Protein AF-A0A932ZE77-F1 (afdb_monomer)

Foldseek 3Di:
DPPQQADPVQLVCCVQQQKGKRPDFDDLVLLVQVQVLLVVCVVVPDDQLLQKQLLDCLGSNVVSHVNVSVVSVVLDPSVLSNQCSNANFWKKFQMKGKDFWLVVVVVQLVCQQLQAQKVPQFKWKWKAFSVRSITMIGRSCFRAVPDDDDPDPDDDPDDDDDDPDDDDDDDDDDDDDDDDDDDDDDDPPPPPPDDNDGDDRGDTGMIMMTMMHGLLIERDLDCPRSSNVVCCVPPVSHRSSQTAMDRSGDDHDNPYDNPRNNDDPDPPVNPDPVVVPPDD

Radius of gyration: 22.92 Å; Cα contacts (8 Å, |Δi|>4): 437; chains: 1; bounding box: 63×68×59 Å

Sequence (280 aa):
MSATTISTVDIAAYRLHGWTTLARPLPSSLLQPIAQAAETLAARRPQQALLSGAHNPFGRAGALFDPWKFLDVCESTVLLDAVEALLGPDLVLWDSEVYLDAAAWDAARRHEGRYWPAEPLAGLTADVALASGECVLADVNGSGSHHKDAVRPERSPHSSLDFAALRSRRTDTESRPVPSPVEGGERVGRIFEIASSQPPVAPPGAHYVIRYMPATSHYNRDPRHAANRLAMEKRPLVNYQNRPLWLVRGVDRADNDFATGFALATPAWAADPTLQKMEV

pLDDT: mean 78.44, std 25.43, range [24.84, 98.75]

Secondary structure (DSSP, 8-state):
----SS-HHHHHHHHHHSEEE-SSPPPHHHHHHHHHHHHHHHTT---GGGGBTTT-TTSGGGGTS-HHHHHHHHT-HHHHHHHHHHH-S-EEEEEEEEESSHHHHHHHGGGGGGG--EES---EEEEEETTT--EEEEETT-TT-SS-----PPPPS-------------------PPPPP----SSSTT------PPPPPPPSS-EEEEEEEETTSEE---TTSHHHHHHHHH-TT--STT---EEEES--SS----STTSSPPPPTTTS-TTGGG---

Solvent-accessible surface area (backbone atoms only — not comparable to full-atom values): 16598 Å² total; per-residue (Å²): 133,83,77,68,62,49,52,74,66,37,54,50,38,23,76,72,27,29,31,32,59,50,92,61,51,54,60,62,85,63,36,47,68,53,36,55,51,47,58,65,42,54,80,69,63,69,62,65,57,50,30,40,32,30,44,32,70,77,37,72,10,28,79,78,45,69,10,65,56,44,34,54,54,71,65,26,63,66,53,44,46,35,48,29,76,74,58,39,68,23,31,25,43,54,48,27,32,51,31,75,37,25,69,62,43,61,64,46,59,81,53,49,42,64,52,50,42,37,50,63,80,67,30,33,34,41,40,28,35,44,89,72,23,45,34,38,42,29,38,34,73,39,37,46,51,88,70,81,72,77,84,74,79,81,78,75,95,79,80,95,75,89,81,92,78,81,91,77,88,80,87,82,90,84,86,81,86,83,82,80,85,81,89,80,76,100,76,78,86,85,69,88,82,77,71,57,46,71,74,80,80,63,68,86,45,36,32,43,36,37,34,37,32,28,20,71,32,22,64,54,51,50,70,83,37,70,17,44,44,49,30,47,75,76,38,68,77,47,62,71,63,54,42,48,38,40,80,75,35,76,58,82,68,37,83,60,68,62,65,51,39,73,62,78,79,75,55,79,85,76,55,65,82,73,73,79,74,82,81,131

Structure (mmCIF, N/CA/C/O backbone):
data_AF-A0A932ZE77-F1
#
_entry.id   AF-A0A932ZE77-F1
#
loop_
_atom_site.group_PDB
_atom_site.id
_atom_site.type_symbol
_atom_site.label_atom_id
_atom_site.label_alt_id
_atom_site.label_comp_id
_atom_site.label_asym_id
_atom_site.label_entity_id
_atom_site.label_seq_id
_atom_site.pdbx_PDB_ins_code
_atom_site.Cartn_x
_atom_site.Cartn_y
_atom_site.Cartn_z
_atom_site.occupancy
_atom_site.B_iso_or_equiv
_atom_site.auth_seq_id
_atom_site.auth_comp_id
_atom_site.auth_asym_id
_atom_site.auth_atom_id
_atom_site.pdbx_PDB_model_num
ATOM 1 N N . MET A 1 1 ? -9.252 -12.960 21.684 1.00 35.19 1 MET A N 1
ATOM 2 C CA . MET A 1 1 ? -9.957 -11.665 21.595 1.00 35.19 1 MET A CA 1
ATOM 3 C C . MET A 1 1 ? -8.939 -10.659 21.085 1.00 35.19 1 MET A C 1
ATOM 5 O O . MET A 1 1 ? -8.082 -10.267 21.864 1.00 35.19 1 MET A O 1
ATOM 9 N N . SER A 1 2 ? -8.933 -10.363 19.779 1.00 40.25 2 SER A N 1
ATOM 10 C CA . SER A 1 2 ? -8.035 -9.337 19.230 1.00 40.25 2 SER A CA 1
ATOM 11 C C . SER A 1 2 ? -8.509 -7.993 19.765 1.00 40.25 2 SER A C 1
ATOM 13 O O . SER A 1 2 ? -9.665 -7.628 19.560 1.00 40.25 2 SER A O 1
ATOM 15 N N . ALA A 1 3 ? -7.666 -7.308 20.532 1.00 47.91 3 ALA A N 1
ATOM 16 C CA . ALA A 1 3 ? -7.939 -5.935 20.918 1.00 47.91 3 ALA A CA 1
ATOM 17 C C . ALA A 1 3 ? -7.831 -5.099 19.642 1.00 47.91 3 ALA A C 1
ATOM 19 O O . ALA A 1 3 ? -6.738 -4.959 19.103 1.00 47.91 3 ALA A O 1
ATOM 20 N N . THR A 1 4 ? -8.963 -4.624 19.125 1.00 54.22 4 THR A N 1
ATOM 21 C CA . THR A 1 4 ? -9.011 -3.817 17.905 1.00 54.22 4 THR A CA 1
ATOM 22 C C . THR A 1 4 ? -8.038 -2.645 18.036 1.00 54.22 4 THR A C 1
ATOM 24 O O . THR A 1 4 ? -8.171 -1.823 18.942 1.00 54.22 4 THR A O 1
ATOM 27 N N . THR A 1 5 ? -7.038 -2.591 17.153 1.00 72.12 5 THR A N 1
ATOM 28 C CA . THR A 1 5 ? -5.975 -1.571 17.175 1.00 72.12 5 THR A CA 1
ATOM 29 C C . THR A 1 5 ? -6.513 -0.154 16.951 1.00 72.12 5 THR A C 1
ATOM 31 O O . THR A 1 5 ? -5.913 0.819 17.406 1.00 72.12 5 THR A O 1
ATOM 34 N N . ILE A 1 6 ? -7.660 -0.036 16.280 1.00 86.06 6 ILE A N 1
ATOM 35 C CA . ILE A 1 6 ? -8.332 1.226 15.976 1.00 86.06 6 ILE A CA 1
ATOM 36 C C . ILE A 1 6 ? -9.525 1.463 16.913 1.00 86.06 6 ILE A C 1
ATOM 38 O O . ILE A 1 6 ? -10.287 0.540 17.214 1.00 86.06 6 ILE A O 1
ATOM 42 N N . SER A 1 7 ? -9.692 2.697 17.397 1.00 87.12 7 SER A N 1
ATOM 43 C CA . SER A 1 7 ? -10.787 3.028 18.314 1.00 87.12 7 SER A CA 1
ATOM 44 C C . SER A 1 7 ? -12.111 3.256 17.572 1.00 87.12 7 SER A C 1
ATOM 46 O O . SER A 1 7 ? -12.147 3.548 16.377 1.00 87.12 7 SER A O 1
ATOM 48 N N . THR A 1 8 ? -13.235 3.183 18.288 1.00 88.19 8 THR A N 1
ATOM 49 C CA . THR A 1 8 ? -14.550 3.540 17.724 1.00 88.19 8 THR A CA 1
ATOM 50 C C . THR A 1 8 ? -14.623 5.004 17.285 1.00 88.19 8 THR A C 1
ATOM 52 O O . THR A 1 8 ? -15.345 5.316 16.339 1.00 88.19 8 THR A O 1
ATOM 55 N N . VAL A 1 9 ? -13.860 5.887 17.939 1.00 87.75 9 VAL A N 1
ATOM 56 C CA . VAL A 1 9 ? -13.728 7.302 17.568 1.00 87.75 9 VAL A CA 1
ATOM 57 C C . VAL A 1 9 ? -13.027 7.437 16.219 1.00 87.75 9 VAL A C 1
ATOM 59 O O . VAL A 1 9 ? -13.525 8.153 15.356 1.00 87.75 9 VAL A O 1
ATOM 62 N N . ASP A 1 10 ? -11.942 6.695 16.001 1.00 89.88 10 ASP A N 1
ATOM 63 C CA . ASP A 1 10 ? -11.187 6.717 14.743 1.00 89.88 10 ASP A CA 1
ATOM 64 C C . ASP A 1 10 ? -12.023 6.162 13.578 1.00 89.88 10 ASP A C 1
ATOM 66 O O . ASP A 1 10 ? -12.053 6.733 12.490 1.00 89.88 10 ASP A O 1
ATOM 70 N N . ILE A 1 11 ? -12.784 5.085 13.813 1.00 91.62 11 ILE A N 1
ATOM 71 C CA . ILE A 1 11 ? -13.719 4.539 12.814 1.00 91.62 11 ILE A CA 1
ATOM 72 C C . ILE A 1 11 ? -14.796 5.574 12.460 1.00 91.62 11 ILE A C 1
ATOM 74 O O . ILE A 1 11 ? -15.139 5.745 11.288 1.00 91.62 11 ILE A O 1
ATOM 78 N N . ALA A 1 12 ? -15.351 6.264 13.461 1.00 90.00 12 ALA A N 1
ATOM 79 C CA . ALA A 1 12 ? -16.341 7.309 13.231 1.00 90.00 12 ALA A CA 1
ATOM 80 C C . ALA A 1 12 ? -15.742 8.493 12.456 1.00 90.00 12 ALA A C 1
ATOM 82 O O . ALA A 1 12 ? -16.374 8.966 11.514 1.00 90.00 12 ALA A O 1
ATOM 83 N N . ALA A 1 13 ? -14.523 8.923 12.797 1.00 89.31 13 ALA A N 1
ATOM 84 C CA . ALA A 1 13 ? -13.800 9.974 12.085 1.00 89.31 13 ALA A CA 1
ATOM 85 C C . ALA A 1 13 ? -13.548 9.590 10.621 1.00 89.31 13 ALA A C 1
ATOM 87 O O . ALA A 1 13 ? -13.862 10.375 9.726 1.00 89.31 13 ALA A O 1
ATOM 88 N N . TYR A 1 14 ? -13.101 8.355 10.367 1.00 91.69 14 TYR A N 1
ATOM 89 C CA . TYR A 1 14 ? -12.906 7.841 9.014 1.00 91.69 14 TYR A CA 1
ATOM 90 C C . TYR A 1 14 ? -14.198 7.870 8.199 1.00 91.69 14 TYR A C 1
ATOM 92 O O . TYR A 1 14 ? -14.218 8.415 7.102 1.00 91.69 14 TYR A O 1
ATOM 100 N N . ARG A 1 15 ? -15.307 7.362 8.750 1.00 89.94 15 ARG A N 1
ATOM 101 C CA . ARG A 1 15 ? -16.616 7.378 8.067 1.00 89.94 15 ARG A CA 1
ATOM 102 C C . ARG A 1 15 ? -17.145 8.788 7.808 1.00 89.94 15 ARG A C 1
ATOM 104 O O . ARG A 1 15 ? -17.943 8.983 6.899 1.00 89.94 15 ARG A O 1
ATOM 111 N N . LEU A 1 16 ? -16.750 9.750 8.636 1.00 87.88 16 LEU A N 1
ATOM 112 C CA . LEU A 1 16 ? -17.224 11.125 8.556 1.00 87.88 16 LEU A CA 1
ATOM 113 C C . LEU A 1 16 ? -16.412 11.972 7.576 1.00 87.88 16 LEU A C 1
ATOM 115 O O . LEU A 1 16 ? -16.973 12.768 6.825 1.00 87.88 16 LEU A O 1
ATOM 119 N N . HIS A 1 17 ? -15.091 11.824 7.613 1.00 87.25 17 HIS A N 1
ATOM 120 C CA . HIS A 1 17 ? -14.151 12.686 6.903 1.00 87.25 17 HIS A CA 1
ATOM 121 C C . HIS A 1 17 ? -13.477 11.995 5.716 1.00 87.25 17 HIS A C 1
ATOM 123 O O . HIS A 1 17 ? -12.846 12.667 4.903 1.00 87.25 17 HIS A O 1
ATOM 129 N N . GLY A 1 18 ? -13.592 10.672 5.603 1.00 90.75 18 GLY A N 1
ATOM 130 C CA . GLY A 1 18 ? -12.819 9.855 4.669 1.00 90.75 18 GLY A CA 1
ATOM 131 C C . GLY A 1 18 ? -11.372 9.635 5.118 1.00 90.75 18 GLY A C 1
ATOM 132 O O . GLY A 1 18 ? -10.549 9.227 4.308 1.00 90.75 18 GLY A O 1
ATOM 13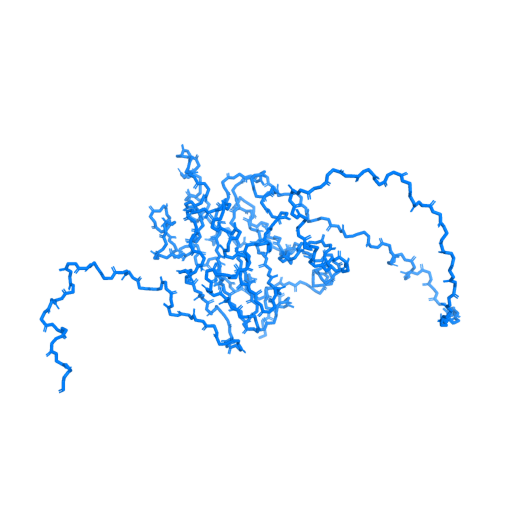3 N N . TRP A 1 19 ? -11.021 9.946 6.371 1.00 93.31 19 TRP A N 1
ATOM 134 C CA . TRP A 1 19 ? -9.695 9.675 6.931 1.00 93.31 19 TRP A CA 1
ATOM 135 C C . TRP A 1 19 ? -9.696 9.645 8.463 1.00 93.31 19 TRP A C 1
ATOM 137 O O . TRP A 1 19 ? -10.575 10.214 9.110 1.00 93.31 19 TRP A O 1
ATOM 147 N N . THR A 1 20 ? -8.685 8.999 9.041 1.00 94.50 20 THR A N 1
ATOM 148 C CA . THR A 1 20 ? -8.383 9.024 10.477 1.00 94.50 20 THR A CA 1
ATOM 149 C C . THR A 1 20 ? -6.891 8.810 10.722 1.00 94.50 20 THR A C 1
ATOM 151 O O . THR A 1 20 ? -6.200 8.217 9.896 1.00 94.50 20 THR A O 1
ATOM 154 N N . TH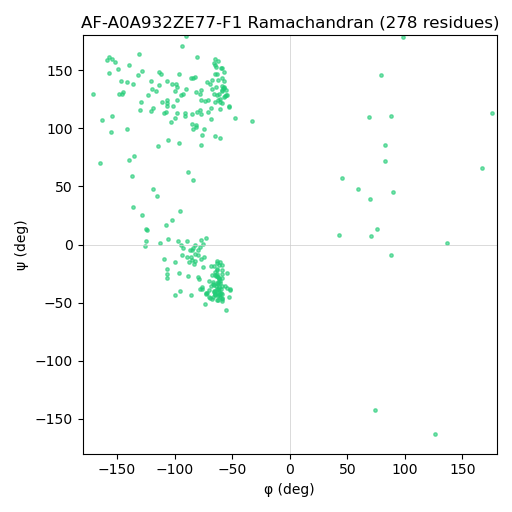R A 1 21 ? -6.390 9.249 11.872 1.00 93.75 21 THR A N 1
ATOM 155 C CA . THR A 1 21 ? -5.038 8.919 12.346 1.00 93.75 21 THR A CA 1
ATOM 156 C C . THR A 1 21 ? -5.135 7.784 13.356 1.00 93.75 21 THR A C 1
ATOM 158 O O . THR A 1 21 ? -6.032 7.790 14.197 1.00 93.75 21 THR A O 1
ATOM 161 N N . LEU A 1 22 ? -4.234 6.803 13.294 1.00 92.25 22 LEU A N 1
ATOM 162 C CA . LEU A 1 22 ? -4.168 5.768 14.322 1.00 92.25 22 LEU A CA 1
ATOM 163 C C . LEU A 1 22 ? -3.739 6.383 15.654 1.00 92.25 22 LEU A C 1
ATOM 165 O O . LEU A 1 22 ? -2.713 7.056 15.735 1.00 92.25 22 LEU A O 1
ATOM 169 N N . ALA A 1 23 ? -4.494 6.098 16.717 1.00 89.25 23 ALA A N 1
ATOM 170 C CA . ALA A 1 23 ? -4.214 6.622 18.055 1.00 89.25 23 ALA A CA 1
ATOM 171 C C . ALA A 1 23 ? -2.827 6.225 18.591 1.00 89.25 23 ALA A C 1
ATOM 173 O O . ALA A 1 23 ? -2.265 6.908 19.447 1.00 89.25 23 ALA A O 1
ATOM 174 N N . ARG A 1 24 ? -2.278 5.104 18.111 1.00 89.62 24 ARG A N 1
ATOM 175 C CA . ARG A 1 24 ? -0.939 4.631 18.458 1.00 89.62 24 ARG A CA 1
ATOM 176 C C . ARG A 1 24 ? -0.074 4.543 17.201 1.00 89.62 24 ARG A C 1
ATOM 178 O O . ARG A 1 24 ? -0.532 3.959 16.219 1.00 89.62 24 ARG A O 1
ATOM 185 N N . PRO A 1 25 ? 1.173 5.046 17.245 1.00 93.06 25 PRO A N 1
ATOM 186 C CA . PRO A 1 25 ? 2.105 4.873 16.144 1.00 93.06 25 PRO A CA 1
ATOM 187 C C . PRO A 1 25 ? 2.460 3.394 15.960 1.00 93.06 25 PRO A C 1
ATOM 189 O O . PRO A 1 25 ? 2.409 2.593 16.905 1.00 93.06 25 PRO A O 1
ATOM 192 N N . LEU A 1 26 ? 2.850 3.042 14.738 1.00 95.19 26 LEU A N 1
ATOM 193 C CA . LEU A 1 26 ? 3.398 1.727 14.431 1.00 95.19 26 LEU A CA 1
ATOM 194 C C . LEU A 1 26 ? 4.720 1.504 15.195 1.00 95.19 26 LEU A C 1
ATOM 196 O O . LEU A 1 26 ? 5.473 2.457 15.413 1.00 95.19 26 LEU A O 1
ATOM 200 N N . PRO A 1 27 ? 5.029 0.262 15.619 1.00 95.19 27 PRO A N 1
ATOM 201 C CA . PRO A 1 27 ? 6.229 -0.016 16.404 1.00 95.19 27 PRO A CA 1
ATOM 202 C C . PRO A 1 27 ? 7.515 0.392 15.676 1.00 95.19 27 PRO A C 1
ATOM 204 O O . PRO A 1 27 ? 7.731 0.016 14.525 1.00 95.19 27 PRO A O 1
ATOM 207 N N . SER A 1 28 ? 8.421 1.083 16.367 1.00 95.38 28 SER A N 1
ATOM 208 C CA . SER A 1 28 ? 9.706 1.493 15.784 1.00 95.38 28 SER A CA 1
ATOM 209 C C . SER A 1 28 ? 10.555 0.306 15.327 1.00 95.38 28 SER A C 1
ATOM 211 O O . SER A 1 28 ? 11.226 0.404 14.309 1.00 95.38 28 SER A O 1
ATOM 213 N N . SER A 1 29 ? 10.481 -0.838 16.014 1.00 95.69 29 SER A N 1
ATOM 214 C CA . SER A 1 29 ? 11.173 -2.070 15.612 1.00 95.69 29 SER A CA 1
ATOM 215 C C . SER A 1 29 ? 10.734 -2.594 14.242 1.00 95.69 29 SER A C 1
ATOM 217 O O . SER A 1 29 ? 11.535 -3.207 13.543 1.00 95.69 29 SER A O 1
ATOM 219 N N . LEU A 1 30 ? 9.480 -2.343 13.857 1.00 96.12 30 LEU A N 1
ATOM 220 C CA . LEU A 1 30 ? 8.934 -2.702 12.551 1.00 96.12 30 LEU A CA 1
ATOM 221 C C . LEU A 1 30 ? 9.403 -1.722 11.464 1.00 96.12 30 LEU A C 1
ATOM 223 O O . LEU A 1 30 ? 9.702 -2.134 10.349 1.00 96.12 30 LEU A O 1
ATOM 227 N N . LEU A 1 31 ? 9.491 -0.430 11.793 1.00 98.00 31 LEU A N 1
ATOM 228 C CA . LEU A 1 31 ? 9.799 0.628 10.826 1.00 98.00 31 LEU A CA 1
ATOM 229 C C . LEU A 1 31 ? 11.294 0.898 10.646 1.00 98.00 31 LEU A C 1
ATOM 231 O O . LEU A 1 31 ? 11.707 1.344 9.579 1.00 98.00 31 LEU A O 1
ATOM 235 N N . GLN A 1 32 ? 12.118 0.624 11.659 1.00 97.62 32 GLN A N 1
ATOM 236 C CA . GLN A 1 32 ? 13.543 0.950 11.651 1.00 97.62 32 GLN A CA 1
ATOM 237 C C . GLN A 1 32 ? 14.283 0.414 10.410 1.00 97.62 32 GLN A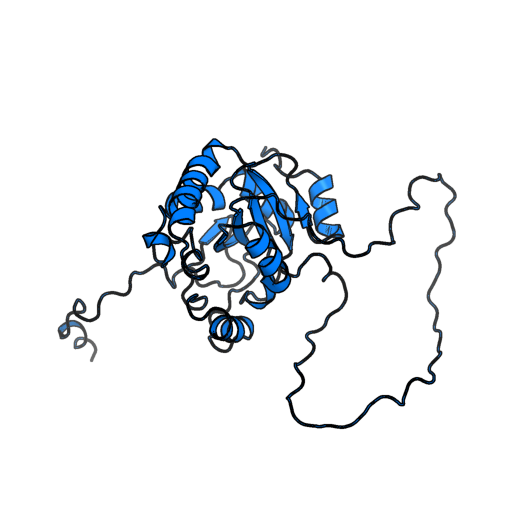 C 1
ATOM 239 O O . GLN A 1 32 ? 15.034 1.193 9.817 1.00 97.62 32 GLN A O 1
ATOM 244 N N . PRO A 1 33 ? 14.083 -0.844 9.957 1.00 97.38 33 PRO A N 1
ATOM 245 C CA . PRO A 1 33 ? 14.785 -1.346 8.775 1.00 97.38 33 PRO A CA 1
ATOM 246 C C . PRO A 1 33 ? 14.476 -0.535 7.509 1.00 97.38 33 PRO A C 1
ATOM 248 O O . PRO A 1 33 ? 15.380 -0.198 6.745 1.00 97.38 33 PRO A O 1
ATOM 251 N N . ILE A 1 34 ? 13.205 -0.180 7.301 1.00 97.94 34 ILE A N 1
ATOM 252 C CA . ILE A 1 34 ? 12.780 0.559 6.107 1.00 97.94 34 ILE A CA 1
ATOM 253 C C . ILE A 1 34 ? 13.092 2.057 6.204 1.00 97.94 34 ILE A C 1
ATOM 255 O O . ILE A 1 34 ? 13.398 2.680 5.188 1.00 97.94 34 ILE A O 1
ATOM 259 N N . ALA A 1 35 ? 13.105 2.623 7.415 1.00 97.50 35 ALA A N 1
ATOM 260 C CA . ALA A 1 35 ? 13.541 3.994 7.671 1.00 97.50 35 ALA A CA 1
ATOM 261 C C . ALA A 1 35 ? 15.027 4.178 7.318 1.00 97.50 35 ALA A C 1
ATOM 263 O O . ALA A 1 35 ? 15.373 5.073 6.549 1.00 97.50 35 ALA A O 1
ATOM 264 N N . GLN A 1 36 ? 15.894 3.268 7.776 1.00 95.75 36 GLN A N 1
ATOM 265 C CA . GLN A 1 36 ? 17.326 3.285 7.448 1.00 95.75 36 GLN A CA 1
ATOM 266 C C . GLN A 1 36 ? 17.584 3.129 5.941 1.00 95.75 36 GLN A C 1
ATOM 268 O O . GLN A 1 36 ? 18.472 3.778 5.373 1.00 95.75 36 GLN A O 1
ATOM 273 N N . ALA A 1 37 ? 16.796 2.283 5.272 1.00 94.94 37 ALA A N 1
ATOM 274 C CA . ALA A 1 37 ? 16.876 2.113 3.826 1.00 94.94 37 ALA A CA 1
ATOM 275 C C . ALA A 1 37 ? 16.471 3.399 3.079 1.00 94.94 37 ALA A C 1
ATOM 277 O O . ALA A 1 37 ? 17.164 3.814 2.146 1.00 94.94 37 ALA A O 1
ATOM 278 N N . ALA A 1 38 ? 15.396 4.064 3.517 1.00 95.94 38 ALA A N 1
ATOM 279 C CA . ALA A 1 38 ? 14.955 5.341 2.960 1.00 95.94 38 ALA A CA 1
ATOM 280 C C . ALA A 1 38 ? 16.005 6.449 3.156 1.00 95.94 38 ALA A C 1
ATOM 282 O O . ALA A 1 38 ? 16.331 7.152 2.200 1.00 95.94 38 ALA A O 1
ATOM 283 N N . GLU A 1 39 ? 16.601 6.560 4.347 1.00 93.69 39 GLU A N 1
ATOM 284 C CA . GLU A 1 39 ? 17.680 7.517 4.639 1.00 93.69 39 GLU A CA 1
ATOM 285 C C . GLU A 1 39 ? 18.899 7.307 3.732 1.00 93.69 39 GLU A C 1
ATOM 287 O O . GLU A 1 39 ? 19.402 8.249 3.114 1.00 93.69 39 GLU A O 1
ATOM 292 N N . THR A 1 40 ? 19.340 6.053 3.586 1.00 91.62 40 THR A N 1
ATOM 293 C CA . THR A 1 40 ? 20.466 5.694 2.709 1.00 91.62 40 THR A CA 1
ATOM 294 C C . THR A 1 40 ? 20.184 6.079 1.256 1.00 91.62 40 THR A C 1
ATOM 296 O O . THR A 1 40 ? 21.073 6.531 0.524 1.00 91.62 40 THR A O 1
ATOM 299 N N . LEU A 1 41 ? 18.937 5.902 0.821 1.00 91.81 41 LEU A N 1
ATOM 300 C CA . LEU A 1 41 ? 18.528 6.157 -0.550 1.00 91.81 41 LEU A CA 1
ATOM 301 C C . LEU A 1 41 ? 18.282 7.648 -0.837 1.00 91.81 41 LEU A C 1
ATOM 303 O O . LEU A 1 41 ? 18.519 8.088 -1.965 1.00 91.81 41 LEU A O 1
ATOM 307 N N . ALA A 1 42 ? 17.894 8.444 0.166 1.00 90.12 42 ALA A N 1
ATOM 308 C CA . ALA A 1 42 ? 17.687 9.890 0.043 1.00 90.12 42 ALA A CA 1
ATOM 309 C C . ALA A 1 42 ? 18.918 10.619 -0.519 1.00 90.12 42 ALA A C 1
ATOM 311 O O . ALA A 1 42 ? 18.787 11.499 -1.374 1.00 90.12 42 ALA A O 1
ATOM 312 N N . ALA A 1 43 ? 20.124 10.185 -0.141 1.00 88.44 43 ALA A N 1
ATOM 313 C CA . ALA A 1 43 ? 21.375 10.733 -0.668 1.00 88.44 43 ALA A CA 1
ATOM 314 C C . ALA A 1 43 ? 21.563 10.498 -2.181 1.00 88.44 43 ALA A C 1
ATOM 316 O O . ALA A 1 43 ? 22.238 11.279 -2.850 1.00 88.44 43 ALA A O 1
ATOM 317 N N . ARG A 1 44 ? 20.957 9.441 -2.737 1.00 88.94 44 ARG A N 1
ATOM 318 C CA . ARG A 1 44 ? 21.085 9.056 -4.154 1.00 88.94 44 ARG A CA 1
ATOM 319 C C . ARG A 1 44 ? 20.043 9.711 -5.060 1.00 88.94 44 ARG A C 1
ATOM 321 O O . ARG A 1 44 ? 20.182 9.621 -6.276 1.00 88.94 44 ARG A O 1
ATOM 328 N N . ARG A 1 45 ? 19.017 10.352 -4.482 1.00 87.19 45 ARG A N 1
ATOM 329 C CA . ARG A 1 45 ? 17.922 11.042 -5.195 1.00 87.19 45 ARG A CA 1
ATOM 330 C C . ARG A 1 45 ? 17.352 10.223 -6.369 1.00 87.19 45 ARG A C 1
ATOM 332 O O . ARG A 1 45 ? 17.385 10.685 -7.513 1.00 87.19 45 ARG A O 1
ATOM 339 N N . PRO A 1 46 ? 16.861 8.996 -6.123 1.00 92.31 46 PRO A N 1
ATOM 340 C CA . PRO A 1 46 ? 16.265 8.188 -7.180 1.00 92.31 46 PRO A CA 1
ATOM 341 C C . PRO A 1 46 ? 15.021 8.870 -7.762 1.00 92.31 46 PRO A C 1
ATOM 343 O O . PRO A 1 46 ? 14.359 9.675 -7.108 1.00 92.31 46 PRO A O 1
ATOM 346 N N . GLN A 1 47 ? 14.661 8.501 -8.990 1.00 92.19 47 GLN A N 1
ATOM 347 C CA . GLN A 1 47 ? 13.375 8.904 -9.555 1.00 92.19 47 GLN A CA 1
ATOM 348 C C . GLN A 1 47 ? 12.232 8.280 -8.745 1.00 92.19 47 GLN A C 1
ATOM 350 O O . GLN A 1 47 ? 12.257 7.078 -8.485 1.00 92.19 47 GLN A O 1
ATOM 355 N N . GLN A 1 48 ? 11.199 9.067 -8.424 1.00 93.75 48 GLN A N 1
ATOM 356 C CA . GLN A 1 48 ? 10.065 8.633 -7.593 1.00 93.75 48 GLN A CA 1
ATOM 357 C C . GLN A 1 48 ? 9.416 7.330 -8.091 1.00 93.75 48 GLN A C 1
ATOM 359 O O . GLN A 1 48 ? 9.097 6.452 -7.302 1.00 93.75 48 GLN A O 1
ATOM 364 N N . ALA A 1 49 ? 9.285 7.148 -9.408 1.00 92.38 49 ALA A N 1
ATOM 365 C CA . ALA A 1 49 ? 8.675 5.944 -9.973 1.00 92.38 49 ALA A CA 1
ATOM 366 C C . ALA A 1 49 ? 9.442 4.639 -9.664 1.00 92.38 49 ALA A C 1
ATOM 368 O O . ALA A 1 49 ? 8.847 3.565 -9.703 1.00 92.38 49 ALA A O 1
ATOM 369 N N . LEU A 1 50 ? 10.741 4.712 -9.343 1.00 93.31 50 LEU A N 1
ATOM 370 C CA . LEU A 1 50 ? 11.535 3.547 -8.935 1.00 93.31 50 LEU A CA 1
ATOM 371 C C . LEU A 1 50 ? 11.261 3.117 -7.488 1.00 93.31 50 LEU A C 1
ATOM 373 O O . LEU A 1 50 ? 11.675 2.032 -7.097 1.00 93.31 50 LEU A O 1
ATOM 377 N N . LEU A 1 51 ? 10.569 3.953 -6.712 1.00 95.56 51 LEU A N 1
ATOM 378 C CA . LEU A 1 51 ? 10.215 3.704 -5.315 1.00 95.56 51 LEU A CA 1
ATOM 379 C C . LEU A 1 51 ? 8.830 3.059 -5.155 1.00 95.56 51 LEU A C 1
ATOM 381 O O . LEU A 1 51 ? 8.423 2.758 -4.035 1.00 95.56 51 LEU A O 1
ATOM 385 N N . SER A 1 52 ? 8.106 2.857 -6.262 1.00 95.19 52 SER A N 1
ATOM 386 C CA . SER A 1 52 ? 6.801 2.191 -6.297 1.00 95.19 52 SER A CA 1
ATOM 387 C C . SER A 1 52 ? 6.947 0.667 -6.354 1.00 95.19 52 SER A C 1
ATOM 389 O O . SER A 1 52 ? 7.810 0.119 -7.043 1.00 95.19 52 SER A O 1
ATOM 391 N N . GLY A 1 53 ? 6.046 -0.030 -5.669 1.00 95.38 53 GLY A N 1
ATOM 392 C CA . GLY A 1 53 ? 6.104 -1.461 -5.411 1.00 95.38 53 GLY A CA 1
ATOM 393 C C . GLY A 1 53 ? 7.210 -1.848 -4.437 1.00 95.38 53 GLY A C 1
ATOM 394 O O . GLY A 1 53 ? 7.869 -2.852 -4.685 1.00 95.38 53 GLY A O 1
ATOM 395 N N . ALA A 1 54 ? 7.456 -1.065 -3.381 1.00 96.56 54 ALA A N 1
ATOM 396 C CA . ALA A 1 54 ? 8.575 -1.307 -2.460 1.00 96.56 54 ALA A CA 1
ATOM 397 C C . ALA A 1 54 ? 8.503 -2.673 -1.755 1.00 96.56 54 ALA A C 1
ATOM 399 O O . ALA A 1 54 ? 9.536 -3.284 -1.515 1.00 96.56 54 ALA A O 1
ATOM 400 N N . HIS A 1 55 ? 7.295 -3.182 -1.496 1.00 95.62 55 HIS A N 1
ATOM 401 C CA . HIS A 1 55 ? 7.065 -4.523 -0.944 1.00 95.62 55 HIS A CA 1
ATOM 402 C C . HIS A 1 55 ? 7.285 -5.667 -1.954 1.00 95.62 55 HIS A C 1
ATOM 404 O O . HIS A 1 55 ? 7.263 -6.832 -1.572 1.00 95.62 55 HIS A O 1
ATOM 410 N N . ASN A 1 56 ? 7.439 -5.369 -3.251 1.00 92.81 56 ASN A N 1
ATOM 411 C CA . ASN A 1 56 ? 7.439 -6.381 -4.303 1.00 92.81 56 ASN A CA 1
ATOM 412 C C . ASN A 1 56 ? 8.872 -6.779 -4.725 1.00 92.81 56 ASN A C 1
ATOM 414 O O . ASN A 1 56 ? 9.547 -5.981 -5.389 1.00 92.81 56 ASN A O 1
ATOM 418 N N . PRO A 1 57 ? 9.313 -8.027 -4.465 1.00 90.50 57 PRO A N 1
ATOM 419 C CA . PRO A 1 57 ? 10.643 -8.500 -4.851 1.00 90.50 57 PRO A CA 1
ATOM 420 C C . PRO A 1 57 ? 10.850 -8.653 -6.359 1.00 90.50 57 PRO A C 1
ATOM 422 O O . PRO A 1 57 ? 11.988 -8.655 -6.820 1.00 90.50 57 PRO A O 1
ATOM 425 N N . PHE A 1 58 ? 9.774 -8.729 -7.141 1.00 86.75 58 PHE A N 1
ATOM 426 C CA . PHE A 1 58 ? 9.830 -8.853 -8.601 1.00 86.75 58 PHE A CA 1
ATOM 427 C C . PHE A 1 58 ? 9.739 -7.491 -9.312 1.00 86.75 58 PHE A C 1
ATOM 429 O O . PHE A 1 58 ? 9.750 -7.410 -10.541 1.00 86.75 58 PHE A O 1
ATOM 436 N N . GLY A 1 59 ? 9.610 -6.405 -8.542 1.00 85.25 59 GLY A N 1
ATOM 437 C CA . GLY A 1 59 ? 9.521 -5.038 -9.039 1.00 85.25 59 GLY A CA 1
ATOM 438 C C . GLY A 1 59 ? 10.874 -4.328 -9.099 1.00 85.25 59 GLY A C 1
ATOM 439 O O . GLY A 1 59 ? 11.875 -4.775 -8.549 1.00 85.25 59 GLY A O 1
ATOM 440 N N . ARG A 1 60 ? 10.896 -3.143 -9.724 1.00 85.50 60 ARG A N 1
ATOM 441 C CA . ARG A 1 60 ? 12.110 -2.307 -9.805 1.00 85.50 60 ARG A CA 1
ATOM 442 C C . ARG A 1 60 ? 12.609 -1.849 -8.432 1.00 85.50 60 ARG A C 1
ATOM 444 O O . ARG A 1 60 ? 13.816 -1.743 -8.239 1.00 85.50 60 ARG A O 1
ATOM 451 N N . ALA A 1 61 ? 11.698 -1.601 -7.491 1.00 88.38 61 ALA A N 1
ATOM 452 C CA . ALA A 1 61 ? 12.042 -1.181 -6.136 1.00 88.38 61 ALA A CA 1
ATOM 453 C C . ALA A 1 61 ? 12.805 -2.267 -5.353 1.00 88.38 61 ALA A C 1
ATOM 455 O O . ALA A 1 61 ? 13.633 -1.926 -4.512 1.00 88.38 61 ALA A O 1
ATOM 456 N N . GLY A 1 62 ? 12.625 -3.552 -5.691 1.00 85.88 62 GLY A N 1
ATOM 457 C CA . GLY A 1 62 ? 13.394 -4.660 -5.111 1.00 85.88 62 GLY A CA 1
ATOM 458 C C . GLY A 1 62 ? 14.899 -4.606 -5.412 1.00 85.88 62 GLY A C 1
ATOM 459 O O . GLY A 1 62 ? 15.679 -5.276 -4.749 1.00 85.88 62 GLY A O 1
ATOM 460 N N . ALA A 1 63 ? 15.338 -3.779 -6.371 1.00 86.94 63 ALA A N 1
ATOM 461 C CA . ALA A 1 63 ? 16.759 -3.501 -6.602 1.00 86.94 63 ALA A CA 1
ATOM 462 C C . ALA A 1 63 ? 17.321 -2.382 -5.699 1.00 86.94 63 ALA A C 1
ATOM 464 O O . ALA A 1 63 ? 18.535 -2.177 -5.654 1.00 86.94 63 ALA A O 1
ATOM 465 N N . LEU A 1 64 ? 16.454 -1.621 -5.025 1.00 89.75 64 LEU A N 1
ATOM 466 C CA . LEU A 1 64 ? 16.820 -0.488 -4.165 1.00 89.75 64 LEU A CA 1
ATOM 467 C C . LEU A 1 64 ? 16.672 -0.809 -2.676 1.00 89.75 64 LEU A C 1
ATOM 469 O O . LEU A 1 64 ? 17.343 -0.193 -1.848 1.00 89.75 64 LEU A O 1
ATOM 473 N N . PHE A 1 65 ? 15.797 -1.755 -2.352 1.00 89.50 65 PHE A N 1
ATOM 474 C CA . PHE A 1 65 ? 15.377 -2.094 -1.002 1.00 89.50 65 PHE A CA 1
ATOM 475 C C . PHE A 1 65 ? 15.453 -3.600 -0.757 1.00 89.50 65 PHE A C 1
ATOM 477 O O . PHE A 1 65 ? 15.475 -4.376 -1.707 1.00 89.50 65 PHE A O 1
ATOM 484 N N . ASP A 1 66 ? 15.421 -4.008 0.515 1.00 94.94 66 ASP A N 1
ATOM 485 C CA . ASP A 1 66 ? 14.980 -5.356 0.881 1.00 94.94 66 ASP A CA 1
ATOM 486 C C . ASP A 1 66 ? 13.438 -5.369 0.900 1.00 94.94 66 ASP A C 1
ATOM 488 O O . ASP A 1 66 ? 12.842 -4.864 1.858 1.00 94.94 66 ASP A O 1
ATOM 492 N N . PRO A 1 67 ? 12.774 -5.891 -0.147 1.00 95.44 67 PRO A N 1
ATOM 493 C CA . PRO A 1 67 ? 11.323 -5.810 -0.307 1.00 95.44 67 PRO A CA 1
ATOM 494 C C . PRO A 1 67 ? 10.565 -6.525 0.816 1.00 95.44 67 PRO A C 1
ATOM 496 O O . PRO A 1 67 ? 9.465 -6.111 1.177 1.00 95.44 67 PRO A O 1
ATOM 499 N N . TRP A 1 68 ? 11.170 -7.547 1.427 1.00 96.31 68 TRP A N 1
ATOM 500 C CA . TRP A 1 68 ? 10.547 -8.310 2.505 1.00 96.31 68 TRP A CA 1
ATOM 501 C C . TRP A 1 68 ? 10.361 -7.465 3.763 1.00 96.31 68 TRP A C 1
ATOM 503 O O . TRP A 1 68 ? 9.335 -7.577 4.420 1.00 96.31 68 TRP A O 1
ATOM 513 N N . LYS A 1 69 ? 11.276 -6.527 4.047 1.00 97.81 69 LYS A N 1
ATOM 514 C CA . LYS A 1 69 ? 11.112 -5.578 5.165 1.00 97.81 69 LYS A CA 1
ATOM 515 C C . LYS A 1 69 ? 9.961 -4.610 4.956 1.00 97.81 69 LYS A C 1
ATOM 517 O O . LYS A 1 69 ? 9.331 -4.195 5.919 1.00 97.81 69 LYS A O 1
ATOM 522 N N . PHE A 1 70 ? 9.682 -4.251 3.709 1.00 98.06 70 PHE A N 1
ATOM 523 C CA . PHE A 1 70 ? 8.530 -3.423 3.364 1.00 98.06 70 PHE A CA 1
ATOM 524 C C . PHE A 1 70 ? 7.226 -4.225 3.413 1.00 98.06 70 PHE A C 1
ATOM 526 O O . PHE A 1 70 ? 6.207 -3.686 3.851 1.00 98.06 70 PHE A O 1
ATOM 533 N N . LEU A 1 71 ? 7.262 -5.501 3.014 1.00 97.69 71 LEU A N 1
ATOM 534 C CA . LEU A 1 71 ? 6.131 -6.419 3.137 1.00 97.69 71 LEU A CA 1
ATOM 535 C C . LEU A 1 71 ? 5.789 -6.718 4.607 1.00 97.69 71 LEU A C 1
ATOM 537 O O . LEU A 1 71 ? 4.614 -6.662 4.951 1.00 97.69 71 LEU A O 1
ATOM 541 N N . ASP A 1 72 ? 6.786 -6.892 5.486 1.00 98.00 72 ASP A N 1
ATOM 542 C CA . ASP A 1 72 ? 6.591 -7.073 6.938 1.00 98.00 72 ASP A CA 1
ATOM 543 C C . ASP A 1 72 ? 5.712 -5.952 7.534 1.00 98.00 72 ASP A C 1
ATOM 545 O O . ASP A 1 72 ? 4.857 -6.192 8.390 1.00 98.00 72 ASP A O 1
ATOM 549 N N . VAL A 1 73 ? 5.885 -4.705 7.070 1.00 98.31 73 VAL A N 1
ATOM 550 C CA . VAL A 1 73 ? 5.045 -3.575 7.501 1.00 98.31 73 VAL A CA 1
ATOM 551 C C . VAL A 1 73 ? 3.635 -3.670 6.919 1.00 98.31 73 VAL A C 1
ATOM 553 O O . VAL A 1 73 ? 2.668 -3.431 7.642 1.00 98.31 73 VAL A O 1
ATOM 556 N N . CYS A 1 74 ? 3.504 -4.040 5.642 1.00 98.44 74 CYS A N 1
ATOM 557 C CA . CYS A 1 74 ? 2.206 -4.227 4.991 1.00 98.44 74 CYS A CA 1
ATOM 558 C C . CYS A 1 74 ? 1.368 -5.348 5.621 1.00 98.44 74 CYS A C 1
ATOM 560 O O . CYS A 1 74 ? 0.141 -5.256 5.624 1.00 98.44 74 CYS A O 1
ATOM 562 N N . GLU A 1 75 ? 2.014 -6.389 6.143 1.00 97.31 75 GLU A N 1
ATOM 563 C CA . GLU A 1 75 ? 1.370 -7.557 6.756 1.00 97.31 75 GLU A CA 1
ATOM 564 C C . GLU A 1 75 ? 1.283 -7.463 8.287 1.00 97.31 75 GLU A C 1
ATOM 566 O O . GLU A 1 75 ? 0.790 -8.369 8.961 1.00 97.31 75 GLU A O 1
ATOM 571 N N . SER A 1 76 ? 1.729 -6.342 8.856 1.00 95.94 76 SER A N 1
ATOM 572 C CA . SER A 1 76 ? 1.669 -6.092 10.290 1.00 95.94 76 SER A CA 1
ATOM 573 C C . SER A 1 76 ? 0.246 -6.217 10.818 1.00 95.94 76 SER A C 1
ATOM 575 O O . SER A 1 76 ? -0.668 -5.536 10.353 1.00 95.94 76 SER A O 1
ATOM 577 N N . THR A 1 77 ? 0.062 -7.025 11.862 1.00 94.31 77 THR A N 1
ATOM 578 C CA . THR A 1 77 ? -1.243 -7.208 12.514 1.00 94.31 77 THR A CA 1
ATOM 579 C C . THR A 1 77 ? -1.805 -5.898 13.058 1.00 94.31 77 THR A C 1
ATOM 581 O O . THR A 1 77 ? -3.001 -5.660 12.954 1.00 94.31 77 THR A O 1
ATOM 584 N N . VAL A 1 78 ? -0.948 -5.003 13.559 1.00 92.19 78 VAL A N 1
ATOM 585 C CA . VAL A 1 78 ? -1.342 -3.670 14.045 1.00 92.19 78 VAL A CA 1
ATOM 586 C C . VAL A 1 78 ? -2.010 -2.870 12.922 1.00 92.19 78 VAL A C 1
ATOM 588 O O . VAL A 1 78 ? -3.074 -2.287 13.125 1.00 92.19 78 VAL A O 1
ATOM 591 N N . LEU A 1 79 ? -1.415 -2.878 11.726 1.00 96.19 79 LEU A N 1
ATOM 592 C CA . LEU A 1 79 ? -1.952 -2.163 10.575 1.00 96.19 79 LEU A CA 1
ATOM 593 C C . LEU A 1 79 ? -3.184 -2.871 10.003 1.00 96.19 79 LEU A C 1
ATOM 595 O O . LEU A 1 79 ? -4.232 -2.247 9.853 1.00 96.19 79 LEU A O 1
ATOM 599 N N . LEU A 1 80 ? -3.086 -4.173 9.733 1.00 97.19 80 LEU A N 1
ATOM 600 C CA . LEU A 1 80 ? -4.169 -4.936 9.119 1.00 97.19 80 LEU A CA 1
ATOM 601 C C . LEU A 1 80 ? -5.426 -4.997 9.995 1.00 97.19 80 LEU A C 1
ATOM 603 O O . LEU A 1 80 ? -6.520 -4.952 9.448 1.00 97.19 80 LEU A O 1
ATOM 607 N N . ASP A 1 81 ? -5.310 -5.021 11.327 1.00 96.00 81 ASP A N 1
ATOM 608 C CA . ASP A 1 81 ? -6.476 -4.967 12.223 1.00 96.00 81 ASP A CA 1
ATOM 609 C C . ASP A 1 81 ? -7.215 -3.625 12.121 1.00 96.00 81 ASP A C 1
ATOM 611 O O . ASP A 1 81 ? -8.443 -3.579 12.207 1.00 96.00 81 ASP A O 1
ATOM 615 N N . ALA A 1 82 ? -6.482 -2.526 11.916 1.00 96.25 82 ALA A N 1
ATOM 616 C CA . ALA A 1 82 ? -7.089 -1.221 11.681 1.00 96.25 82 ALA A CA 1
ATOM 617 C C . ALA A 1 82 ? -7.721 -1.128 10.285 1.00 96.25 82 ALA A C 1
ATOM 619 O O . ALA A 1 82 ? -8.835 -0.625 10.153 1.00 96.25 82 ALA A O 1
ATOM 620 N N . VAL A 1 83 ? -7.043 -1.643 9.255 1.00 97.38 83 VAL A N 1
ATOM 621 C CA . VAL A 1 83 ? -7.555 -1.669 7.876 1.00 97.38 83 VAL A CA 1
ATOM 622 C C . VAL A 1 83 ? -8.798 -2.554 7.765 1.00 97.38 83 VAL A C 1
ATOM 624 O O . VAL A 1 83 ? -9.779 -2.133 7.157 1.00 97.38 83 VAL A O 1
ATOM 627 N N . GLU A 1 84 ? -8.809 -3.728 8.401 1.00 97.44 84 GLU A N 1
ATOM 628 C CA . GLU A 1 84 ? -9.962 -4.638 8.419 1.00 97.44 84 GLU A CA 1
ATOM 629 C C . GLU A 1 84 ? -11.197 -3.974 9.030 1.00 97.44 84 GLU A C 1
ATOM 631 O O . GLU A 1 84 ? -12.301 -4.093 8.502 1.00 97.44 84 GLU A O 1
ATOM 636 N N . ALA A 1 85 ? -11.027 -3.223 10.118 1.00 95.94 85 ALA A N 1
ATOM 637 C CA . ALA A 1 85 ? -12.140 -2.519 10.747 1.00 95.94 85 ALA A CA 1
ATOM 638 C C . ALA A 1 85 ? -12.780 -1.449 9.834 1.00 95.94 85 ALA A C 1
ATOM 640 O O . ALA A 1 85 ? -13.928 -1.058 10.070 1.00 95.94 85 ALA A O 1
ATOM 641 N N . LEU A 1 86 ? -12.055 -0.973 8.812 1.00 95.75 86 LEU A N 1
ATOM 642 C CA . LEU A 1 86 ? -12.521 0.041 7.862 1.00 95.75 86 LEU A CA 1
ATOM 643 C C . LEU A 1 86 ? -13.012 -0.557 6.535 1.00 95.75 86 LEU A C 1
ATOM 645 O O . LEU A 1 86 ? -14.062 -0.140 6.051 1.00 95.75 86 LEU A O 1
ATOM 649 N N . LEU A 1 87 ? -12.288 -1.525 5.962 1.00 95.94 87 LEU A N 1
ATOM 650 C CA . LEU A 1 87 ? -12.584 -2.117 4.647 1.00 95.94 87 LEU A CA 1
ATOM 651 C C . LEU A 1 87 ? -13.311 -3.469 4.709 1.00 95.94 87 LEU A C 1
ATOM 653 O O . LEU A 1 87 ? -13.854 -3.914 3.699 1.00 95.94 87 LEU A O 1
ATOM 657 N N . GLY A 1 88 ? -13.342 -4.117 5.872 1.00 96.88 88 GLY A N 1
ATOM 658 C CA . GLY A 1 88 ? -13.828 -5.485 6.040 1.00 96.88 88 GLY A CA 1
ATOM 659 C C . GLY A 1 88 ? -12.703 -6.532 6.081 1.00 96.88 88 GLY A C 1
ATOM 660 O O . GLY A 1 88 ? -11.527 -6.197 5.964 1.00 96.88 88 GLY A O 1
ATOM 661 N N . PRO A 1 89 ? -13.052 -7.816 6.268 1.00 97.62 89 PRO A N 1
ATOM 662 C CA . PRO A 1 89 ? -12.097 -8.879 6.612 1.00 97.62 89 PRO A CA 1
ATOM 663 C C . PRO A 1 89 ? -11.222 -9.356 5.449 1.00 97.62 89 PRO A C 1
ATOM 665 O O . PRO A 1 89 ? -10.184 -9.976 5.670 1.00 97.62 89 PRO A O 1
ATOM 668 N N . ASP A 1 90 ? -11.644 -9.093 4.217 1.00 98.50 90 ASP A N 1
ATOM 669 C CA . ASP A 1 90 ? -11.006 -9.605 3.014 1.00 98.50 90 ASP A CA 1
ATOM 670 C C . ASP A 1 90 ? -10.186 -8.484 2.370 1.00 98.50 90 ASP A C 1
ATOM 672 O O . ASP A 1 90 ? -10.749 -7.546 1.803 1.00 98.50 90 ASP A O 1
ATOM 676 N N . LEU A 1 91 ? -8.859 -8.552 2.496 1.00 98.69 91 LEU A N 1
ATOM 677 C CA . LEU A 1 91 ? -7.952 -7.444 2.196 1.00 98.69 91 LEU A CA 1
ATOM 678 C C . LEU A 1 91 ? -6.911 -7.831 1.151 1.00 98.69 91 LEU A C 1
ATOM 680 O O . LEU A 1 91 ? -6.163 -8.797 1.318 1.00 98.69 91 LEU A O 1
ATOM 684 N N . VAL A 1 92 ? -6.800 -6.996 0.121 1.00 98.75 92 VAL A N 1
ATOM 685 C CA . VAL A 1 92 ? -5.755 -7.078 -0.898 1.00 98.75 92 VAL A CA 1
ATOM 686 C C . VAL A 1 92 ? -4.807 -5.894 -0.744 1.00 98.75 92 VAL A C 1
ATOM 688 O O . VAL A 1 92 ? -5.219 -4.737 -0.825 1.00 98.75 92 VAL A O 1
ATOM 691 N N . LEU A 1 93 ? -3.522 -6.183 -0.558 1.00 98.56 93 LEU A N 1
ATOM 692 C CA . LEU A 1 93 ? -2.434 -5.235 -0.767 1.00 98.56 93 LEU A CA 1
ATOM 693 C C . LEU A 1 93 ? -2.140 -5.199 -2.266 1.00 98.56 93 LEU A C 1
ATOM 695 O O . LEU A 1 93 ? -1.698 -6.196 -2.841 1.00 98.56 93 LEU A O 1
ATOM 699 N N . TRP A 1 94 ? -2.392 -4.059 -2.904 1.00 95.25 94 TRP A N 1
ATOM 700 C CA . TRP A 1 94 ? -2.224 -3.949 -4.354 1.00 95.25 94 TRP A CA 1
ATOM 701 C C . TRP A 1 94 ? -0.989 -3.134 -4.756 1.00 95.25 94 TRP A C 1
ATOM 703 O O . TRP A 1 94 ? -0.416 -3.380 -5.816 1.00 95.25 94 TRP A O 1
ATOM 713 N N . ASP A 1 95 ? -0.548 -2.176 -3.933 1.00 96.38 95 ASP A N 1
ATOM 714 C CA . ASP A 1 95 ? 0.695 -1.436 -4.163 1.00 96.38 95 ASP A CA 1
ATOM 715 C C . ASP A 1 95 ? 1.256 -0.832 -2.863 1.00 96.38 95 ASP A C 1
ATOM 717 O O . ASP A 1 95 ? 0.557 -0.670 -1.861 1.00 96.38 95 ASP A O 1
ATOM 721 N N . SER A 1 96 ? 2.539 -0.475 -2.879 1.00 97.38 96 SER A N 1
ATOM 722 C CA . SER A 1 96 ? 3.140 0.365 -1.844 1.00 97.38 96 SER A CA 1
ATOM 723 C C . SER A 1 96 ? 4.263 1.217 -2.421 1.00 97.38 96 SER A C 1
ATOM 725 O O . SER A 1 96 ? 4.909 0.825 -3.390 1.00 97.38 96 SER A O 1
ATOM 727 N N . GLU A 1 97 ? 4.513 2.392 -1.861 1.00 97.00 97 GLU A N 1
ATOM 728 C CA . GLU A 1 97 ? 5.496 3.330 -2.396 1.00 97.00 97 GLU A CA 1
ATOM 729 C C . GLU A 1 97 ? 6.184 4.124 -1.292 1.00 97.00 97 GLU A C 1
ATOM 731 O O . GLU A 1 97 ? 5.557 4.544 -0.321 1.00 97.00 97 GLU A O 1
ATOM 736 N N . VAL A 1 98 ? 7.487 4.346 -1.461 1.00 98.00 98 VAL A N 1
ATOM 737 C CA . VAL A 1 98 ? 8.266 5.213 -0.573 1.00 98.00 98 VAL A CA 1
ATOM 738 C C . VAL A 1 98 ? 8.321 6.617 -1.156 1.00 98.00 98 VAL A C 1
ATOM 740 O O . VAL A 1 98 ? 8.729 6.806 -2.301 1.00 98.00 98 VAL A O 1
ATOM 743 N N . TYR A 1 99 ? 7.971 7.613 -0.352 1.00 97.50 99 TYR A N 1
ATOM 744 C CA . TYR A 1 99 ? 8.217 9.021 -0.638 1.00 97.50 99 TYR A CA 1
ATOM 745 C C . TYR A 1 99 ? 9.342 9.493 0.273 1.00 97.50 99 TYR A C 1
ATOM 747 O O . TYR A 1 99 ? 9.228 9.427 1.489 1.00 97.50 99 TYR A O 1
ATOM 755 N N . LEU A 1 100 ? 10.450 9.952 -0.306 1.00 96.88 100 LEU A N 1
ATOM 756 C CA . LEU A 1 100 ? 11.620 10.397 0.468 1.00 96.88 100 LEU A CA 1
ATOM 757 C C . LEU A 1 100 ? 11.458 11.822 1.025 1.00 96.88 100 LEU A C 1
ATOM 759 O O . LEU A 1 100 ? 12.332 12.302 1.741 1.00 96.88 100 LEU A O 1
ATOM 763 N N . ASP A 1 101 ? 10.358 12.487 0.673 1.00 93.12 101 ASP A N 1
ATOM 764 C CA . ASP A 1 101 ? 10.011 13.847 1.064 1.00 93.12 101 ASP A CA 1
ATOM 765 C C . ASP A 1 101 ? 8.491 13.970 1.267 1.00 93.12 101 ASP A C 1
ATOM 767 O O . ASP A 1 101 ? 7.699 13.556 0.414 1.00 93.12 101 ASP A O 1
ATOM 771 N N . ALA A 1 102 ? 8.090 14.561 2.393 1.00 94.81 102 ALA A N 1
ATOM 772 C CA . ALA A 1 102 ? 6.692 14.723 2.784 1.00 94.81 102 ALA A CA 1
ATOM 773 C C . ALA A 1 102 ? 5.904 15.630 1.823 1.00 94.81 102 ALA A C 1
ATOM 775 O O . ALA A 1 102 ? 4.744 15.347 1.526 1.00 94.81 102 ALA A O 1
ATOM 776 N N . ALA A 1 103 ? 6.526 16.678 1.266 1.00 93.62 103 ALA A N 1
ATOM 777 C CA . ALA A 1 103 ? 5.843 17.578 0.336 1.00 93.62 103 ALA A CA 1
ATOM 778 C C . ALA A 1 103 ? 5.511 16.878 -0.993 1.00 93.62 103 ALA A C 1
ATOM 780 O O . ALA A 1 103 ? 4.443 17.107 -1.572 1.00 93.62 103 ALA A O 1
ATOM 781 N N . ALA A 1 104 ? 6.388 15.982 -1.459 1.00 93.00 104 ALA A N 1
ATOM 782 C CA . ALA A 1 104 ? 6.108 15.123 -2.607 1.00 93.00 104 ALA A CA 1
ATOM 783 C C . ALA A 1 104 ? 4.898 14.205 -2.359 1.00 93.00 104 ALA A C 1
ATOM 785 O O . ALA A 1 104 ? 4.054 14.051 -3.248 1.00 93.00 104 ALA A O 1
ATOM 786 N N . TRP A 1 105 ? 4.779 13.638 -1.154 1.00 94.50 105 TRP A N 1
ATOM 787 C CA . TRP A 1 105 ? 3.613 12.839 -0.776 1.00 94.50 105 TRP A CA 1
ATOM 788 C C . TRP A 1 105 ? 2.334 13.684 -0.670 1.00 94.50 105 TRP A C 1
ATOM 790 O O . TRP A 1 105 ? 1.318 13.343 -1.279 1.00 94.50 105 TRP A O 1
ATOM 800 N N . ASP A 1 106 ? 2.385 14.836 0.002 1.00 91.69 106 ASP A N 1
ATOM 801 C CA . ASP A 1 106 ? 1.251 15.759 0.135 1.00 91.69 106 ASP A CA 1
ATOM 802 C C . ASP A 1 106 ? 0.681 16.212 -1.218 1.00 91.69 106 ASP A C 1
ATOM 804 O O . ASP A 1 106 ? -0.533 16.402 -1.368 1.00 91.69 106 ASP A O 1
ATOM 808 N N . ALA A 1 107 ? 1.547 16.391 -2.218 1.00 89.75 107 ALA A N 1
ATOM 809 C CA . ALA A 1 107 ? 1.137 16.698 -3.583 1.00 89.75 107 ALA A CA 1
ATOM 810 C C . ALA A 1 107 ? 0.510 15.482 -4.291 1.00 89.75 107 ALA A C 1
ATOM 812 O O . ALA A 1 107 ? -0.497 15.627 -4.995 1.00 89.75 107 ALA A O 1
ATOM 813 N N . ALA A 1 108 ? 1.085 14.289 -4.104 1.00 89.75 108 ALA A N 1
ATOM 814 C CA . ALA A 1 108 ? 0.634 13.057 -4.748 1.00 89.75 108 ALA A CA 1
ATOM 815 C C . ALA A 1 108 ? -0.733 12.583 -4.231 1.00 89.75 108 ALA A C 1
ATOM 817 O O . ALA A 1 108 ? -1.626 12.311 -5.039 1.00 89.75 108 ALA A O 1
ATOM 818 N N . ARG A 1 109 ? -0.937 12.572 -2.906 1.00 88.25 109 ARG A N 1
ATOM 819 C CA . ARG A 1 109 ? -2.135 12.005 -2.258 1.00 88.25 109 ARG A CA 1
ATOM 820 C C . ARG A 1 109 ? -3.460 12.640 -2.690 1.00 88.25 109 ARG A C 1
ATOM 822 O O . ARG A 1 109 ? -4.507 12.009 -2.622 1.00 88.25 109 ARG A O 1
ATOM 829 N N . ARG A 1 110 ? -3.429 13.873 -3.212 1.00 83.94 110 ARG A N 1
ATOM 830 C CA . ARG A 1 110 ? -4.607 14.586 -3.757 1.00 83.94 110 ARG A CA 1
ATOM 831 C C . ARG A 1 110 ? -5.199 13.938 -5.010 1.00 83.94 110 ARG A C 1
ATOM 833 O O . ARG A 1 110 ? -6.323 14.251 -5.392 1.00 83.94 110 ARG A O 1
ATOM 840 N N . HIS A 1 111 ? -4.425 13.092 -5.682 1.00 83.75 111 HIS A N 1
ATOM 841 C CA . HIS A 1 111 ? -4.776 12.489 -6.966 1.00 83.75 111 HIS A CA 1
ATOM 842 C C . HIS A 1 111 ? -4.716 10.962 -6.926 1.00 83.75 111 HIS A C 1
ATOM 844 O O . HIS A 1 111 ? -4.747 10.332 -7.980 1.00 83.75 111 HIS A O 1
ATOM 850 N N . GLU A 1 112 ? -4.614 10.389 -5.729 1.00 85.50 112 GLU A N 1
ATOM 851 C CA . GLU A 1 112 ? -4.249 8.997 -5.500 1.00 85.50 112 GLU A CA 1
ATOM 852 C C . GLU A 1 112 ? -5.172 8.029 -6.254 1.00 85.50 112 GLU A C 1
ATOM 854 O O . GLU A 1 112 ? -4.713 7.318 -7.148 1.00 85.50 112 GLU A O 1
ATOM 859 N N . GLY A 1 113 ? -6.489 8.111 -6.032 1.00 86.44 113 GLY A N 1
ATOM 860 C CA . GLY A 1 113 ? -7.461 7.219 -6.670 1.00 86.44 113 GLY A CA 1
ATOM 861 C C . GLY A 1 113 ? -7.570 7.287 -8.188 1.00 86.44 113 GLY A C 1
ATOM 862 O O . GLY A 1 113 ? -8.079 6.353 -8.799 1.00 86.44 113 GLY A O 1
ATOM 863 N N . ARG A 1 114 ? -7.045 8.332 -8.841 1.00 89.06 114 ARG A N 1
ATOM 864 C CA . ARG A 1 114 ? -7.122 8.455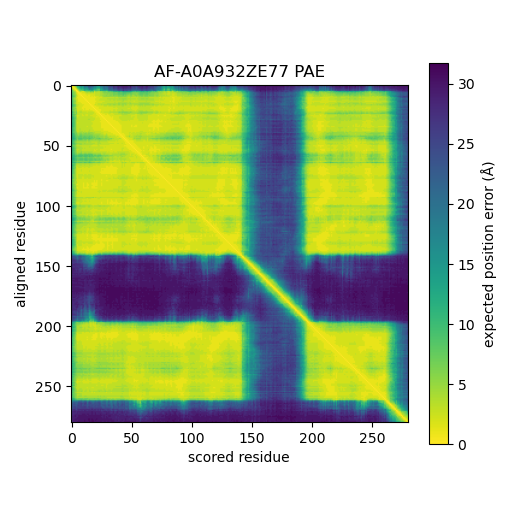 -10.310 1.00 89.06 114 ARG A CA 1
ATOM 865 C C . ARG A 1 114 ? -6.345 7.362 -11.042 1.00 89.06 114 ARG A C 1
ATOM 867 O O . ARG A 1 114 ? -6.624 7.089 -12.207 1.00 89.06 114 ARG A O 1
ATOM 874 N N . TYR A 1 115 ? -5.358 6.776 -10.371 1.00 87.56 115 TYR A N 1
ATOM 875 C CA . TYR A 1 115 ? -4.456 5.782 -10.943 1.00 87.56 115 TYR A CA 1
ATOM 876 C C . TYR A 1 115 ? -4.745 4.357 -10.469 1.00 87.56 115 TYR A C 1
ATOM 878 O O . TYR A 1 115 ? -3.998 3.449 -10.819 1.00 87.56 115 TYR A O 1
ATOM 886 N N . TRP A 1 116 ? -5.807 4.151 -9.687 1.00 93.06 116 TRP A N 1
ATOM 887 C CA . TRP A 1 116 ? -6.158 2.847 -9.136 1.00 93.06 116 TRP A CA 1
ATOM 888 C C . TRP A 1 116 ? -7.097 2.120 -10.096 1.00 93.06 116 TRP A C 1
ATOM 890 O O . TRP A 1 116 ? -8.232 2.560 -10.289 1.00 93.06 116 TRP A O 1
ATOM 900 N N . PRO A 1 117 ? -6.671 1.010 -10.716 1.00 94.06 117 PRO A N 1
ATOM 901 C CA . PRO A 1 117 ? -7.543 0.240 -11.582 1.00 94.06 117 PRO A CA 1
ATOM 902 C C . PRO A 1 117 ? -8.394 -0.738 -10.757 1.00 94.06 117 PRO A C 1
ATOM 904 O O . PRO A 1 117 ? -8.333 -1.937 -10.979 1.00 94.06 117 PRO A O 1
ATOM 907 N N . ALA A 1 118 ? -9.142 -0.238 -9.772 1.00 95.12 118 ALA A N 1
ATOM 908 C CA . ALA A 1 118 ? -9.975 -1.047 -8.882 1.00 95.12 118 ALA A CA 1
ATOM 909 C C . ALA A 1 118 ? -11.462 -0.708 -9.060 1.00 95.12 118 ALA A C 1
ATOM 911 O O . ALA A 1 118 ? -11.840 0.466 -9.048 1.00 95.12 118 ALA A O 1
ATOM 912 N N . GLU A 1 119 ? -12.303 -1.732 -9.201 1.00 94.75 119 GLU A N 1
ATOM 913 C CA . GLU A 1 119 ? -13.737 -1.592 -9.469 1.00 94.75 119 GLU A CA 1
ATOM 914 C C . GLU A 1 119 ? -14.559 -2.461 -8.488 1.00 94.75 119 GLU A C 1
ATOM 916 O O . GLU A 1 119 ? -14.436 -3.685 -8.523 1.00 94.75 119 GLU A O 1
ATOM 921 N N . PRO A 1 120 ? -15.397 -1.870 -7.607 1.00 95.25 120 PRO A N 1
ATOM 922 C CA . PRO A 1 120 ? -15.506 -0.435 -7.331 1.00 95.25 120 PRO A CA 1
ATOM 923 C C . PRO A 1 120 ? -14.230 0.131 -6.686 1.00 95.25 120 PRO A C 1
ATOM 925 O O . PRO A 1 120 ? -13.481 -0.586 -6.020 1.00 95.25 120 PRO A O 1
ATOM 928 N N . LEU A 1 121 ? -14.014 1.439 -6.833 1.00 93.50 121 LEU A N 1
ATOM 929 C CA . LEU A 1 121 ? -12.908 2.147 -6.190 1.00 93.50 121 LEU A CA 1
ATOM 930 C C . LEU A 1 121 ? -13.239 2.391 -4.706 1.00 93.50 121 LEU A C 1
ATOM 932 O O . LEU A 1 121 ? -13.799 3.424 -4.350 1.00 93.50 121 LEU A O 1
ATOM 936 N N . ALA A 1 122 ? -12.940 1.406 -3.858 1.00 92.69 122 ALA A N 1
ATOM 937 C CA . ALA A 1 122 ? -13.323 1.378 -2.439 1.00 92.69 122 ALA A CA 1
ATOM 938 C C . ALA A 1 122 ? -12.135 1.113 -1.494 1.00 92.69 122 ALA A C 1
ATOM 940 O O . ALA A 1 122 ? -12.298 0.546 -0.418 1.00 92.69 122 ALA A O 1
ATOM 941 N N . GLY A 1 123 ? -10.921 1.448 -1.928 1.00 94.38 123 GLY A N 1
ATOM 942 C CA . GLY A 1 123 ? -9.703 1.196 -1.166 1.00 94.38 123 GLY A CA 1
ATOM 943 C C . GLY A 1 123 ? -9.301 2.325 -0.219 1.00 94.38 123 GLY A C 1
ATOM 944 O O . GLY A 1 123 ? -9.936 3.375 -0.146 1.00 94.38 123 GLY A O 1
ATOM 945 N N . LEU A 1 124 ? -8.197 2.116 0.492 1.00 95.44 124 LEU A N 1
ATOM 946 C CA . LEU A 1 124 ? -7.599 3.132 1.352 1.00 95.44 124 LEU A CA 1
ATOM 947 C C . LEU A 1 124 ? -6.077 3.133 1.250 1.00 95.44 124 LEU A C 1
ATOM 949 O O . LEU A 1 124 ? -5.449 2.108 0.965 1.00 95.44 124 LEU A O 1
ATOM 953 N N . THR A 1 125 ? -5.482 4.286 1.532 1.00 97.19 125 THR A N 1
ATOM 954 C CA . THR A 1 125 ? -4.047 4.419 1.779 1.00 97.19 125 THR A CA 1
ATOM 955 C C . THR A 1 125 ? -3.752 4.442 3.267 1.00 97.19 125 THR A C 1
ATOM 957 O O . THR A 1 125 ? -4.402 5.186 4.001 1.00 97.19 125 THR A O 1
ATOM 960 N N . ALA A 1 126 ? -2.730 3.702 3.685 1.00 97.50 126 ALA A N 1
ATOM 961 C CA . ALA A 1 126 ? -2.049 3.897 4.953 1.00 97.50 126 ALA A CA 1
ATOM 962 C C . ALA A 1 126 ? -0.753 4.676 4.709 1.00 97.50 126 ALA A C 1
ATOM 964 O O . ALA A 1 126 ? 0.190 4.160 4.111 1.00 97.50 126 ALA A O 1
ATOM 965 N N . ASP A 1 127 ? -0.735 5.930 5.138 1.00 97.31 127 ASP A N 1
ATOM 966 C CA . ASP A 1 127 ? 0.427 6.809 5.116 1.00 97.31 127 ASP A CA 1
ATOM 967 C C . ASP A 1 127 ? 1.179 6.683 6.438 1.00 97.31 127 ASP A C 1
ATOM 969 O O . ASP A 1 127 ? 0.674 7.121 7.470 1.00 97.31 127 ASP A O 1
ATOM 973 N N . VAL A 1 128 ? 2.369 6.083 6.401 1.00 98.38 128 VAL A N 1
ATOM 974 C CA . VAL A 1 128 ? 3.224 5.888 7.572 1.00 98.38 128 VAL A CA 1
ATOM 975 C C . VAL A 1 128 ? 4.424 6.825 7.511 1.00 98.38 128 VAL A C 1
ATOM 977 O O . VAL A 1 128 ? 5.323 6.642 6.686 1.00 98.38 128 VAL A O 1
ATOM 980 N N . ALA A 1 129 ? 4.494 7.779 8.437 1.00 98.06 129 ALA A N 1
ATOM 981 C CA . ALA A 1 129 ? 5.680 8.601 8.635 1.00 98.06 129 ALA A CA 1
ATOM 982 C C . ALA A 1 129 ? 6.799 7.752 9.258 1.00 98.06 129 ALA A C 1
ATOM 984 O O . ALA A 1 129 ? 6.688 7.299 10.398 1.00 98.06 129 ALA A O 1
ATOM 985 N N . LEU A 1 130 ? 7.898 7.528 8.532 1.00 98.00 130 LEU A N 1
ATOM 986 C CA . LEU A 1 130 ? 8.924 6.559 8.945 1.00 98.00 130 LEU A CA 1
ATOM 987 C C . LEU A 1 130 ? 9.693 6.976 10.204 1.00 98.00 130 LEU A C 1
ATOM 989 O O . LEU A 1 130 ? 10.175 6.115 10.935 1.00 98.00 130 LEU A O 1
ATOM 993 N N . ALA A 1 131 ? 9.788 8.280 10.471 1.00 96.00 131 ALA A N 1
ATOM 994 C CA . ALA A 1 131 ? 10.504 8.809 11.629 1.00 96.00 131 ALA A CA 1
ATOM 995 C C . ALA A 1 131 ? 9.724 8.655 12.948 1.00 96.00 131 ALA A C 1
ATOM 997 O O . ALA A 1 131 ? 10.324 8.391 13.988 1.00 96.00 131 ALA A O 1
ATOM 998 N N . SER A 1 132 ? 8.399 8.834 12.921 1.00 96.19 132 SER A N 1
ATOM 999 C CA . SER A 1 132 ? 7.549 8.833 14.123 1.00 96.19 132 SER A CA 1
ATOM 1000 C C . SER A 1 132 ? 6.690 7.576 14.267 1.00 96.19 132 SER A C 1
ATOM 1002 O O . SER A 1 132 ? 6.220 7.270 15.362 1.00 96.19 132 SER A O 1
ATOM 1004 N N . GLY A 1 133 ? 6.461 6.855 13.169 1.00 96.88 133 GLY A N 1
ATOM 1005 C CA . GLY A 1 133 ? 5.485 5.776 13.080 1.00 96.88 133 GLY A CA 1
ATOM 1006 C C . GLY A 1 133 ? 4.033 6.243 13.104 1.00 96.88 133 GLY A C 1
ATOM 1007 O O . GLY A 1 133 ? 3.135 5.402 13.163 1.00 96.88 133 GLY A O 1
ATOM 1008 N N . GLU A 1 134 ? 3.783 7.555 13.056 1.00 96.44 134 GLU A N 1
ATOM 1009 C CA . GLU A 1 134 ? 2.435 8.090 12.874 1.00 96.44 134 GLU A CA 1
ATOM 1010 C C . GLU A 1 134 ? 1.837 7.550 11.576 1.00 96.44 134 GLU A C 1
ATOM 1012 O O . GLU A 1 134 ? 2.505 7.510 10.541 1.00 96.44 134 GLU A O 1
ATOM 1017 N N . CYS A 1 135 ? 0.583 7.106 11.653 1.00 96.56 135 CYS A N 1
ATOM 1018 C CA . CYS A 1 135 ? -0.102 6.463 10.545 1.00 96.56 135 CYS A CA 1
ATOM 1019 C C . CYS A 1 135 ? -1.459 7.121 10.304 1.00 96.56 135 CYS A C 1
ATOM 1021 O O . CYS A 1 135 ? -2.301 7.160 11.206 1.00 96.56 135 CYS A O 1
ATOM 1023 N N . VAL A 1 136 ? -1.669 7.618 9.087 1.00 96.06 136 VAL A N 1
ATOM 1024 C CA . VAL A 1 136 ? -2.947 8.163 8.621 1.00 96.06 136 VAL A CA 1
ATOM 1025 C C . VAL A 1 136 ? -3.577 7.171 7.652 1.00 96.06 136 VAL A C 1
ATOM 1027 O O . VAL A 1 136 ? -2.978 6.806 6.643 1.00 96.06 136 VAL A O 1
ATOM 1030 N N . LEU A 1 137 ? -4.804 6.750 7.943 1.00 95.94 137 LEU A N 1
ATOM 1031 C CA . LEU A 1 137 ? -5.629 5.947 7.047 1.00 95.94 137 LEU A CA 1
ATOM 1032 C C . LEU A 1 137 ? -6.601 6.874 6.318 1.00 95.94 137 LEU A C 1
ATOM 1034 O O . LEU A 1 137 ? -7.362 7.587 6.969 1.00 95.94 137 LEU A O 1
ATOM 1038 N N . ALA A 1 138 ? -6.600 6.864 4.988 1.00 94.31 138 ALA A N 1
ATOM 1039 C CA . ALA A 1 138 ? -7.449 7.735 4.173 1.00 94.31 138 ALA A CA 1
ATOM 1040 C C . ALA A 1 138 ? -8.089 6.976 3.007 1.00 94.31 138 ALA A C 1
ATOM 1042 O O . ALA A 1 138 ? -7.432 6.162 2.363 1.00 94.31 138 ALA A O 1
ATOM 1043 N N . ASP A 1 139 ? -9.367 7.241 2.737 1.00 91.44 139 ASP A N 1
ATOM 1044 C CA . ASP A 1 139 ? -10.080 6.763 1.551 1.00 91.44 139 ASP A CA 1
ATOM 1045 C C . ASP A 1 139 ? -9.352 7.230 0.286 1.00 91.44 139 ASP A C 1
ATOM 1047 O O . ASP A 1 139 ? -8.959 8.394 0.145 1.00 91.44 139 ASP A O 1
ATOM 1051 N N . VAL A 1 140 ? -9.189 6.300 -0.649 1.00 86.75 140 VAL A N 1
ATOM 1052 C CA . VAL A 1 140 ? -8.566 6.528 -1.950 1.00 86.75 140 VAL A CA 1
ATOM 1053 C C . VAL A 1 140 ? -9.278 7.599 -2.790 1.00 86.75 140 VAL A C 1
ATOM 1055 O O . VAL A 1 140 ? -8.644 8.297 -3.589 1.00 86.75 140 VAL A O 1
ATOM 1058 N N . ASN A 1 141 ? -10.587 7.769 -2.600 1.00 73.50 141 ASN A N 1
ATOM 1059 C CA . ASN A 1 141 ? -11.387 8.788 -3.273 1.00 73.50 141 ASN A CA 1
ATOM 1060 C C . ASN A 1 141 ? -11.155 10.194 -2.694 1.00 73.50 141 ASN A C 1
ATOM 1062 O O . ASN A 1 141 ? -11.753 11.168 -3.157 1.00 73.50 141 ASN A O 1
ATOM 1066 N N . GLY A 1 142 ? -10.282 10.313 -1.692 1.00 57.38 142 GLY A N 1
ATOM 1067 C CA . GLY A 1 142 ? -9.964 11.550 -1.010 1.00 57.38 142 GLY A CA 1
ATOM 1068 C C . GLY A 1 142 ? -11.021 11.922 0.023 1.00 57.38 142 GLY A C 1
ATOM 1069 O O . GLY A 1 142 ? -12.225 11.722 -0.151 1.00 57.38 142 GLY A O 1
ATOM 1070 N N . SER A 1 143 ? -10.545 12.529 1.101 1.00 42.75 143 SER A N 1
ATOM 1071 C CA . SER A 1 143 ? -11.355 13.143 2.142 1.00 42.75 143 SER A CA 1
ATOM 1072 C C . SER A 1 143 ? -12.225 14.274 1.565 1.00 42.75 143 SER A C 1
ATOM 1074 O O . SER A 1 143 ? -11.781 15.419 1.417 1.00 42.75 143 SER A O 1
ATOM 1076 N N . GLY A 1 144 ? -13.449 13.933 1.160 1.00 37.94 144 GLY A N 1
ATOM 1077 C CA . GLY A 1 144 ? -14.421 14.863 0.576 1.00 37.94 144 GLY A CA 1
ATOM 1078 C C . GLY A 1 144 ? -15.201 14.377 -0.638 1.00 37.94 144 GLY A C 1
ATOM 1079 O O . GLY A 1 144 ? -16.035 15.121 -1.138 1.00 37.94 144 GLY A O 1
ATOM 1080 N N . SER A 1 145 ? -14.992 13.145 -1.093 1.00 40.34 145 SER A N 1
ATOM 1081 C CA . SER A 1 145 ? -15.796 12.540 -2.166 1.00 40.34 145 SER A CA 1
ATOM 1082 C C . SER A 1 145 ? -17.106 11.898 -1.685 1.00 40.34 145 SER A C 1
ATOM 1084 O O . SER A 1 145 ? -17.925 11.476 -2.508 1.00 40.34 145 SER A O 1
ATOM 1086 N N . HIS A 1 146 ? -17.375 11.879 -0.373 1.00 39.66 146 HIS A N 1
ATOM 1087 C CA . HIS A 1 146 ? -18.729 11.665 0.131 1.00 39.66 146 HIS A CA 1
ATOM 1088 C C . HIS A 1 146 ? -19.603 12.852 -0.299 1.00 39.66 146 HIS A C 1
ATOM 1090 O O . HIS A 1 146 ? -19.677 13.874 0.374 1.00 39.66 146 HIS A O 1
ATOM 1096 N N . HIS A 1 147 ? -20.268 12.666 -1.439 1.00 36.22 147 HIS A N 1
ATOM 1097 C CA . HIS A 1 147 ? -21.134 13.591 -2.166 1.00 36.22 147 HIS A CA 1
ATOM 1098 C C . HIS A 1 147 ? -20.439 14.520 -3.169 1.00 36.22 147 HIS A C 1
ATOM 1100 O O . HIS A 1 147 ? -19.880 15.551 -2.819 1.00 36.22 147 HIS A O 1
ATOM 1106 N N . LYS A 1 148 ? -20.728 14.219 -4.444 1.00 30.06 148 LYS A N 1
ATOM 1107 C CA . LYS A 1 148 ? -20.533 15.041 -5.648 1.00 30.06 148 LYS A CA 1
ATOM 1108 C C . LYS A 1 148 ? -19.121 14.974 -6.220 1.00 30.06 148 LYS A C 1
ATOM 1110 O O . LYS A 1 148 ? -18.304 15.845 -5.991 1.00 30.06 148 LYS A O 1
ATOM 1115 N N . ASP A 1 149 ? -18.893 13.968 -7.053 1.00 29.77 149 ASP A N 1
ATOM 1116 C CA . ASP A 1 149 ? -18.720 14.246 -8.476 1.00 29.77 149 ASP A CA 1
ATOM 1117 C C . ASP A 1 149 ? -18.889 12.947 -9.264 1.00 29.77 149 ASP A C 1
ATOM 1119 O O . ASP A 1 149 ? -18.048 12.051 -9.258 1.00 29.77 149 ASP A O 1
ATOM 1123 N N . ALA A 1 150 ? -20.024 12.851 -9.960 1.00 31.11 150 ALA A N 1
ATOM 1124 C CA . ALA A 1 150 ? -20.100 12.002 -11.132 1.00 31.11 150 ALA A CA 1
ATOM 1125 C C . ALA A 1 150 ? -18.960 12.428 -12.061 1.00 31.11 150 ALA A C 1
ATOM 1127 O O . ALA A 1 150 ? -18.813 13.620 -12.340 1.00 31.11 150 ALA A O 1
ATOM 1128 N N . VAL A 1 151 ? -18.163 11.451 -12.494 1.00 30.97 151 VAL A N 1
ATOM 1129 C CA . VAL A 1 151 ? -17.109 11.573 -13.504 1.00 30.97 151 VAL A CA 1
ATOM 1130 C C . VAL A 1 151 ? -17.511 12.619 -14.539 1.00 30.97 151 VAL A C 1
ATOM 1132 O O . VAL A 1 151 ? -18.406 12.401 -15.356 1.00 30.97 151 VAL A O 1
ATOM 1135 N N . ARG A 1 152 ? -16.881 13.792 -14.479 1.00 24.84 152 ARG A N 1
ATOM 1136 C CA . ARG A 1 152 ? -17.085 14.826 -15.484 1.00 24.84 152 ARG A CA 1
ATOM 1137 C C . ARG A 1 152 ? -16.263 14.394 -16.702 1.00 24.84 152 ARG A C 1
ATOM 1139 O O . ARG A 1 152 ? -15.043 14.308 -16.566 1.00 24.84 152 ARG A O 1
ATOM 1146 N N . PRO A 1 153 ? -16.869 14.090 -17.863 1.00 28.66 153 PRO A N 1
ATOM 1147 C CA . PRO A 1 153 ? -16.085 13.762 -19.044 1.00 28.66 153 PRO A CA 1
ATOM 1148 C C . PRO A 1 153 ? -15.250 14.990 -19.422 1.00 28.66 153 PRO A C 1
ATOM 1150 O O . PRO A 1 153 ? -15.770 16.110 -19.495 1.00 28.66 153 PRO A O 1
ATOM 1153 N N . GLU A 1 154 ? -13.943 14.790 -19.601 1.00 31.14 154 GLU A N 1
ATOM 1154 C CA . GLU A 1 154 ? -13.028 15.831 -20.060 1.00 31.14 154 GLU A CA 1
ATOM 1155 C C . GLU A 1 154 ? -13.532 16.420 -21.383 1.00 31.14 154 GLU A C 1
ATOM 1157 O O . GLU A 1 154 ? -13.849 15.706 -22.337 1.00 31.14 154 GLU A O 1
ATOM 1162 N N . ARG A 1 155 ? -13.634 17.753 -21.428 1.00 27.53 155 ARG A N 1
ATOM 1163 C CA . ARG A 1 155 ? -13.962 18.497 -22.645 1.00 27.53 155 ARG A CA 1
ATOM 1164 C C . ARG A 1 155 ? -12.833 18.318 -23.658 1.00 27.53 155 ARG A C 1
ATOM 1166 O O . ARG A 1 155 ? -11.700 18.705 -23.386 1.00 27.53 155 ARG A O 1
ATOM 1173 N N . SER A 1 156 ? -13.166 17.809 -24.842 1.00 26.58 156 SER A N 1
ATOM 1174 C CA . SER A 1 156 ? -12.287 17.841 -26.013 1.00 26.58 156 SER A CA 1
ATOM 1175 C C . SER A 1 156 ? -11.878 19.287 -26.349 1.00 26.58 156 SER A C 1
ATOM 1177 O O . SER A 1 156 ? -12.715 20.193 -26.262 1.00 26.58 156 SER A O 1
ATOM 1179 N N . PRO A 1 157 ? -10.622 19.542 -26.755 1.00 28.73 157 PRO A N 1
ATOM 1180 C CA . PRO A 1 157 ? -10.095 20.893 -26.873 1.00 28.73 157 PRO A CA 1
ATOM 1181 C C . PRO A 1 157 ? -10.372 21.495 -28.255 1.00 28.73 157 PRO A C 1
ATOM 1183 O O . PRO A 1 157 ? -9.434 21.804 -28.962 1.00 28.73 157 PRO A O 1
ATOM 1186 N N . HIS A 1 158 ? -11.630 21.684 -28.661 1.00 30.47 158 HIS A N 1
ATOM 1187 C CA . HIS A 1 158 ? -11.966 22.549 -29.806 1.00 30.47 158 HIS A CA 1
ATOM 1188 C C . HIS A 1 158 ? -13.406 23.070 -29.697 1.00 30.47 158 HIS A C 1
ATOM 1190 O O . HIS A 1 158 ? -14.358 22.391 -30.066 1.00 30.47 158 HIS A O 1
ATOM 1196 N N . SER A 1 159 ? -13.578 24.285 -29.180 1.00 26.92 159 SER A N 1
ATOM 1197 C CA . SER A 1 159 ? -14.527 25.287 -29.699 1.00 26.92 159 SER A CA 1
ATOM 1198 C C . SER A 1 159 ? -14.516 26.511 -28.787 1.00 26.92 159 SER A C 1
ATOM 1200 O O . SER A 1 159 ? -14.883 26.478 -27.615 1.00 26.92 159 SER A O 1
ATOM 1202 N N . SER A 1 160 ? -14.032 27.610 -29.344 1.00 34.38 160 SER A N 1
ATOM 1203 C CA . SER A 1 160 ? -14.083 28.948 -28.780 1.00 34.38 160 SER A CA 1
ATOM 1204 C C . SER A 1 160 ? -15.501 29.499 -28.907 1.00 34.38 160 SER A C 1
ATOM 1206 O O . SER A 1 160 ? -15.832 29.977 -29.985 1.00 34.38 160 SER A O 1
ATOM 1208 N N . LEU A 1 161 ? -16.322 29.464 -27.854 1.00 29.28 161 LEU A N 1
ATOM 1209 C CA . LEU A 1 161 ? -17.491 30.344 -27.735 1.00 29.28 161 LEU A CA 1
ATOM 1210 C C . LEU A 1 161 ? -17.772 30.688 -26.264 1.00 29.28 161 LEU A C 1
ATOM 1212 O O . LEU A 1 161 ? -17.811 29.830 -25.382 1.00 29.28 161 LEU A O 1
ATOM 1216 N N . ASP A 1 162 ? -17.916 31.989 -26.048 1.00 32.03 162 ASP A N 1
ATOM 1217 C CA . ASP A 1 162 ? -18.043 32.712 -24.789 1.00 32.03 162 ASP A CA 1
ATOM 1218 C C . ASP A 1 162 ? -19.404 32.448 -24.112 1.00 32.03 162 ASP A C 1
ATOM 1220 O O . ASP A 1 162 ? -20.457 32.650 -24.714 1.00 32.03 162 ASP A O 1
ATOM 1224 N N . PHE A 1 163 ? -19.395 31.985 -22.856 1.00 29.38 163 PHE A N 1
ATOM 1225 C CA . PHE A 1 163 ? -20.601 31.677 -22.065 1.00 29.38 163 PHE A CA 1
ATOM 1226 C C . PHE A 1 163 ? -20.732 32.593 -20.836 1.00 29.38 163 PHE A C 1
ATOM 1228 O O . PHE A 1 163 ? -21.116 32.166 -19.744 1.00 29.38 163 PHE A O 1
ATOM 1235 N N . ALA A 1 164 ? -20.446 33.885 -21.010 1.00 29.38 164 ALA A N 1
ATOM 1236 C CA . ALA A 1 164 ? -20.691 34.913 -19.998 1.00 29.38 164 ALA A CA 1
ATOM 1237 C C . ALA A 1 164 ? -22.170 35.353 -19.867 1.00 29.38 164 ALA A C 1
ATOM 1239 O O . ALA A 1 164 ? -22.473 36.231 -19.062 1.00 29.38 164 ALA A O 1
ATOM 1240 N N . ALA A 1 165 ? -23.125 34.746 -20.581 1.00 33.25 165 ALA A N 1
ATOM 1241 C CA . ALA A 1 165 ? -24.514 35.216 -20.587 1.00 33.25 165 ALA A CA 1
ATOM 1242 C C . ALA A 1 165 ? -25.554 34.085 -20.546 1.00 33.25 165 ALA A C 1
ATOM 1244 O O . ALA A 1 165 ? -26.238 33.851 -21.532 1.00 33.25 165 ALA A O 1
ATOM 1245 N N . LEU A 1 166 ? -25.718 33.406 -19.401 1.00 29.45 166 LEU A N 1
ATOM 1246 C CA . LEU A 1 166 ? -27.025 32.846 -19.009 1.00 29.45 166 LEU A CA 1
ATOM 1247 C C . LEU A 1 166 ? -27.062 32.443 -17.523 1.00 29.45 166 LEU A C 1
ATOM 1249 O O . LEU A 1 166 ? -27.115 31.271 -17.161 1.00 29.45 166 LEU A O 1
ATOM 1253 N N . ARG A 1 167 ? -27.048 33.429 -16.622 1.00 32.72 167 ARG A N 1
ATOM 1254 C CA . ARG A 1 167 ? -27.559 33.240 -15.256 1.00 32.72 167 ARG A CA 1
ATOM 1255 C C . ARG A 1 167 ? -28.775 34.125 -15.064 1.00 32.72 167 ARG A C 1
ATOM 1257 O O . ARG A 1 167 ? -28.679 35.230 -14.548 1.00 32.72 167 ARG A O 1
ATOM 1264 N N . SER A 1 168 ? -29.935 33.623 -15.471 1.00 30.12 168 SER A N 1
ATOM 1265 C CA . SER A 1 168 ? -31.178 34.056 -14.848 1.00 30.12 168 SER A CA 1
ATOM 1266 C C . SER A 1 168 ? -32.179 32.904 -14.781 1.00 30.12 168 SER A C 1
ATOM 1268 O O . SER A 1 168 ? -32.456 32.249 -15.779 1.00 30.12 168 SER A O 1
ATOM 1270 N N . ARG A 1 169 ? -32.705 32.727 -13.563 1.00 29.59 169 ARG A N 1
ATOM 1271 C CA . ARG A 1 169 ? -33.963 32.070 -13.183 1.00 29.59 169 ARG A CA 1
ATOM 1272 C C . ARG A 1 169 ? -34.060 30.551 -13.365 1.00 29.59 169 ARG A C 1
ATOM 1274 O O . ARG A 1 169 ? -34.329 30.047 -14.447 1.00 29.59 169 ARG A O 1
ATOM 1281 N N . ARG A 1 170 ? -34.076 29.862 -12.222 1.00 27.89 170 ARG A N 1
ATOM 1282 C CA . ARG A 1 170 ? -35.219 29.015 -11.853 1.00 27.89 170 ARG A CA 1
ATOM 1283 C C . ARG A 1 170 ? -35.293 28.860 -10.336 1.00 27.89 170 ARG A C 1
ATOM 1285 O O . ARG A 1 170 ? -34.425 28.256 -9.717 1.00 27.89 170 ARG A O 1
ATOM 1292 N N . THR A 1 171 ? -36.317 29.481 -9.765 1.00 32.78 171 THR A N 1
ATOM 1293 C CA . THR A 1 171 ? -37.010 28.978 -8.583 1.00 32.78 171 THR A CA 1
ATOM 1294 C C . THR A 1 171 ? -37.737 27.701 -8.997 1.00 32.78 171 THR A C 1
ATOM 1296 O O . THR A 1 171 ? -38.210 27.627 -10.128 1.00 32.78 171 THR A O 1
ATOM 1299 N N . ASP A 1 1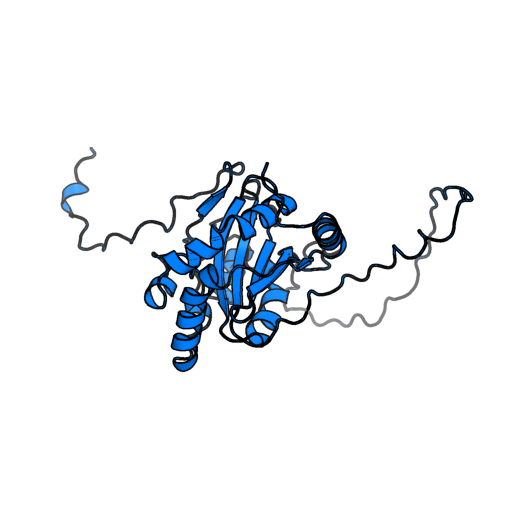72 ? -37.767 26.695 -8.130 1.00 29.83 172 ASP A N 1
ATOM 1300 C CA . ASP A 1 172 ? -39.033 26.167 -7.623 1.00 29.83 172 ASP A CA 1
ATOM 1301 C C . ASP A 1 172 ? -38.779 25.181 -6.480 1.00 29.83 172 ASP A C 1
ATOM 1303 O O . ASP A 1 172 ? -37.934 24.289 -6.529 1.00 29.83 172 ASP A O 1
ATOM 1307 N N . THR A 1 173 ? -39.511 25.459 -5.412 1.00 30.92 173 THR A N 1
ATOM 1308 C CA . THR A 1 173 ? -39.762 24.682 -4.207 1.00 30.92 173 THR A CA 1
ATOM 1309 C C . THR A 1 173 ? -40.580 23.434 -4.517 1.00 30.92 173 THR A C 1
ATOM 1311 O O . THR A 1 173 ? -41.645 23.569 -5.106 1.00 30.92 173 THR A O 1
ATOM 1314 N N . GLU A 1 174 ? -40.186 22.277 -3.982 1.00 29.53 174 GLU A N 1
ATOM 1315 C CA . GLU A 1 174 ? -41.146 21.291 -3.473 1.00 29.53 174 GLU A CA 1
ATOM 1316 C C . GLU A 1 174 ? -40.627 20.626 -2.192 1.00 29.53 174 GLU A C 1
ATOM 1318 O O . GLU A 1 174 ? -39.440 20.352 -2.014 1.00 29.53 174 GLU A O 1
ATOM 1323 N N . SER A 1 175 ? -41.568 20.449 -1.273 1.00 31.66 175 SER A N 1
ATOM 1324 C CA . SER A 1 175 ? -41.409 20.235 0.160 1.00 31.66 175 SER A CA 1
ATOM 1325 C C . SER A 1 175 ? -41.438 18.748 0.532 1.00 31.66 175 SER A C 1
ATOM 1327 O O . SER A 1 175 ? -42.225 17.987 -0.025 1.00 31.66 175 SER A O 1
ATOM 1329 N N . ARG A 1 176 ? -40.687 18.334 1.564 1.00 26.86 176 ARG A N 1
ATOM 1330 C CA . ARG A 1 176 ? -40.971 17.112 2.353 1.00 26.86 176 ARG A CA 1
ATOM 1331 C C . ARG A 1 176 ? -40.397 17.218 3.778 1.00 26.86 176 ARG A C 1
ATOM 1333 O O . ARG A 1 176 ? -39.584 18.099 4.032 1.00 26.86 176 ARG A O 1
ATOM 1340 N N . PRO A 1 177 ? -40.910 16.416 4.728 1.00 28.22 177 PRO A N 1
ATOM 1341 C CA . PRO A 1 177 ? -41.461 16.882 5.991 1.00 28.22 177 PRO A CA 1
ATOM 1342 C C . PRO A 1 177 ? -40.399 17.141 7.067 1.00 28.22 177 PRO A C 1
ATOM 1344 O O . PRO A 1 177 ? -39.432 16.396 7.210 1.00 28.22 177 PRO A O 1
ATOM 1347 N N . VAL A 1 178 ? -40.647 18.179 7.862 1.00 32.50 178 VAL A N 1
ATOM 1348 C CA . VAL A 1 178 ? -39.899 18.530 9.075 1.00 32.50 178 VAL A CA 1
ATOM 1349 C C . VAL A 1 178 ? -40.342 17.606 10.221 1.00 32.50 178 VAL A C 1
ATOM 1351 O O . VAL A 1 178 ? -41.550 17.510 10.456 1.00 32.50 178 VAL A O 1
ATOM 1354 N N . PRO A 1 179 ? -39.437 16.945 10.967 1.00 30.28 179 PRO A N 1
ATOM 1355 C CA . PRO A 1 179 ? -39.798 16.330 12.237 1.00 30.28 179 PRO A CA 1
ATOM 1356 C C . PRO A 1 179 ? -39.904 17.404 13.330 1.00 30.28 179 PRO A C 1
ATOM 1358 O O . PRO A 1 179 ? -39.023 18.252 13.467 1.00 30.28 179 PRO A O 1
ATOM 1361 N N . SER A 1 180 ? -40.989 17.348 14.105 1.00 28.11 180 SER A N 1
ATOM 1362 C CA . SER A 1 180 ? -41.227 18.179 15.294 1.00 28.11 180 SER A CA 1
ATOM 1363 C C . SER A 1 180 ? -40.131 17.996 16.363 1.00 28.11 180 SER A C 1
ATOM 1365 O O . SER A 1 180 ? -39.556 16.907 16.455 1.00 28.11 180 SER A O 1
ATOM 1367 N N . PRO A 1 181 ? -39.855 19.016 17.198 1.00 33.50 181 PRO A N 1
ATOM 1368 C CA . PRO A 1 181 ? -38.754 18.989 18.149 1.00 33.50 181 PRO A CA 1
ATOM 1369 C C . PRO A 1 181 ? -39.116 18.135 19.368 1.00 33.50 181 PRO A C 1
ATOM 1371 O O . PRO A 1 181 ? -40.113 18.387 20.042 1.00 33.50 181 PRO A O 1
ATOM 1374 N N . VAL A 1 182 ? -38.288 17.134 19.665 1.00 35.00 182 VAL A N 1
ATOM 1375 C CA . VAL A 1 182 ? -38.280 16.491 20.982 1.00 35.00 182 VAL A CA 1
ATOM 1376 C C . VAL A 1 182 ? -37.376 17.330 21.879 1.00 35.00 182 VAL A C 1
ATOM 1378 O O . VAL A 1 182 ? -36.170 17.430 21.651 1.00 35.00 182 VAL A O 1
ATOM 1381 N N . GLU A 1 183 ? -37.988 17.973 22.869 1.00 31.53 183 GLU A N 1
ATOM 1382 C CA . GLU A 1 183 ? -37.317 18.669 23.963 1.00 31.53 183 GLU A CA 1
ATOM 1383 C C . GLU A 1 183 ? -36.451 17.687 24.761 1.00 31.53 183 GLU A C 1
ATOM 1385 O O . GLU A 1 183 ? -36.938 16.680 25.275 1.00 31.53 183 GLU A O 1
ATOM 1390 N N . GLY A 1 184 ? -35.152 17.980 24.862 1.00 27.48 184 GLY A N 1
ATOM 1391 C CA . GLY A 1 184 ? -34.222 17.145 25.619 1.00 27.48 184 GLY A CA 1
ATOM 1392 C C . GLY A 1 184 ? -32.743 17.443 25.381 1.00 27.48 184 GLY A C 1
ATOM 1393 O O . GLY A 1 184 ? -32.024 16.591 24.876 1.00 27.48 184 GLY A O 1
ATOM 1394 N N . GLY A 1 185 ? -32.282 18.632 25.786 1.00 29.55 185 GLY A N 1
ATOM 1395 C CA . GLY A 1 185 ? -30.925 18.818 26.327 1.00 29.55 185 GLY A CA 1
ATOM 1396 C C . GLY A 1 185 ? -29.756 18.995 25.347 1.00 29.55 185 GLY A C 1
ATOM 1397 O O . GLY A 1 185 ? -28.902 18.124 25.240 1.00 29.55 185 GLY A O 1
ATOM 1398 N N . GLU A 1 186 ? -29.682 20.154 24.687 1.00 29.55 186 GLU A N 1
ATOM 1399 C CA . GLU A 1 186 ? -28.503 21.046 24.522 1.00 29.55 186 GLU A CA 1
ATOM 1400 C C . GLU A 1 186 ? -27.076 20.518 24.202 1.00 29.55 186 GLU A C 1
ATOM 1402 O O . GLU A 1 186 ? -26.142 21.317 24.160 1.00 29.55 186 GLU A O 1
ATOM 1407 N N . ARG A 1 187 ? -26.843 19.234 23.892 1.00 34.84 187 ARG A N 1
ATOM 1408 C CA . ARG A 1 187 ? -25.485 18.718 23.588 1.00 34.84 187 ARG A CA 1
ATOM 1409 C C . ARG A 1 187 ? -25.303 18.003 22.255 1.00 34.84 187 ARG A C 1
ATOM 1411 O O . ARG A 1 187 ? -24.200 17.551 21.970 1.00 34.84 187 ARG A O 1
ATOM 1418 N N . VAL A 1 188 ? -26.338 17.941 21.419 1.00 34.34 188 VAL A N 1
ATOM 1419 C CA . VAL A 1 188 ? -26.304 17.210 20.131 1.00 34.34 188 VAL A CA 1
ATOM 1420 C C . VAL A 1 188 ? -26.378 18.155 18.912 1.00 34.34 188 VAL A C 1
ATOM 1422 O O . VAL A 1 188 ? -26.319 17.723 17.769 1.00 34.34 188 VAL A O 1
ATOM 1425 N N . GLY A 1 189 ? -26.435 19.473 19.130 1.00 30.16 189 GLY A N 1
ATOM 1426 C CA . GLY A 1 189 ? -26.692 20.485 18.091 1.00 30.16 189 GLY A CA 1
ATOM 1427 C C . GLY A 1 189 ? -25.469 21.151 17.441 1.00 30.16 189 GLY A C 1
ATOM 1428 O O . GLY A 1 189 ? -25.568 22.309 17.050 1.00 30.16 189 GLY A O 1
ATOM 1429 N N . ARG A 1 190 ? -24.309 20.484 17.355 1.00 36.91 190 ARG A N 1
ATOM 1430 C CA . ARG A 1 190 ? -23.118 20.989 16.619 1.00 36.91 190 ARG A CA 1
ATOM 1431 C C . ARG A 1 190 ? -22.428 19.923 15.767 1.00 36.91 190 ARG A C 1
ATOM 1433 O O . ARG A 1 190 ? -21.217 19.929 15.579 1.00 36.91 190 ARG A O 1
ATOM 1440 N N . ILE A 1 191 ? -23.204 18.988 15.253 1.00 42.84 191 ILE A N 1
ATOM 1441 C CA . ILE A 1 191 ? -22.780 18.112 14.164 1.00 42.84 191 ILE A CA 1
ATOM 1442 C C . ILE A 1 191 ? -23.679 18.514 12.991 1.00 42.84 191 ILE A C 1
ATOM 1444 O O . ILE A 1 191 ? -24.799 18.944 13.233 1.00 42.84 191 ILE A O 1
ATOM 1448 N N . PHE A 1 192 ? -23.206 18.420 11.753 1.00 39.50 192 PHE A N 1
ATOM 1449 C CA . PHE A 1 192 ? -23.893 18.856 10.521 1.00 39.50 192 PHE A CA 1
ATOM 1450 C C . PHE A 1 192 ? -23.642 20.305 10.082 1.00 39.50 192 PHE A C 1
ATOM 1452 O O . PHE A 1 192 ? -24.528 20.995 9.595 1.00 39.50 192 PHE A O 1
ATOM 1459 N N . GLU A 1 193 ? -22.375 20.708 10.115 1.00 36.66 193 GLU A N 1
ATOM 1460 C CA . GLU A 1 193 ? -21.811 21.502 9.021 1.00 36.66 193 GLU A CA 1
ATOM 1461 C C . GLU A 1 193 ? -20.430 20.915 8.699 1.00 36.66 193 GLU A C 1
ATOM 1463 O O . GLU A 1 193 ? -19.392 21.365 9.174 1.00 36.66 193 GLU A O 1
ATOM 1468 N N . ILE A 1 194 ? -20.425 19.773 8.007 1.00 43.06 194 ILE A N 1
ATOM 1469 C CA . ILE A 1 194 ? -19.198 19.012 7.750 1.00 43.06 194 ILE A CA 1
ATOM 1470 C C . ILE A 1 194 ? -18.704 19.417 6.375 1.00 43.06 194 ILE A C 1
ATOM 1472 O O . ILE A 1 194 ? -19.034 18.805 5.361 1.00 43.06 194 ILE A O 1
ATOM 1476 N N . ALA A 1 195 ? -17.913 20.485 6.351 1.00 43.59 195 ALA A N 1
ATOM 1477 C CA . ALA A 1 195 ? -16.940 20.639 5.291 1.00 43.59 195 ALA A CA 1
ATOM 1478 C C . ALA A 1 195 ? -16.050 19.390 5.320 1.00 43.59 195 ALA A C 1
ATOM 1480 O O . ALA A 1 195 ? -15.519 19.023 6.369 1.00 43.59 195 ALA A O 1
ATOM 1481 N N . SER A 1 196 ? -15.913 18.725 4.179 1.00 51.75 196 SER A N 1
ATOM 1482 C CA . SER A 1 196 ? -14.892 17.707 3.967 1.00 51.75 196 SER A CA 1
ATOM 1483 C C . SER A 1 196 ? -13.537 18.239 4.443 1.00 51.75 196 SER A C 1
ATOM 1485 O O . S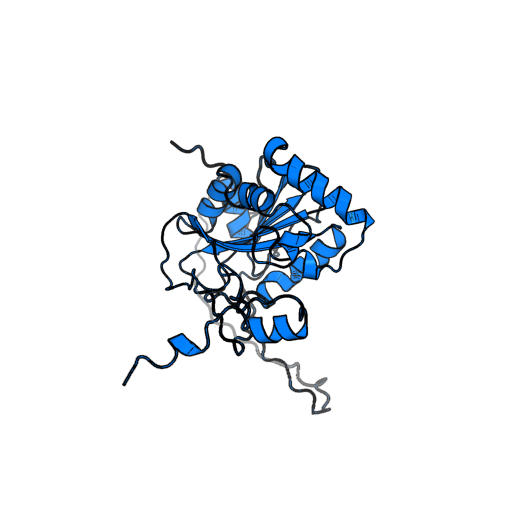ER A 1 196 ? -12.985 19.159 3.832 1.00 51.75 196 SER A O 1
ATOM 1487 N N . SER A 1 197 ? -13.023 17.721 5.555 1.00 66.00 197 SER A N 1
ATOM 1488 C CA . SER A 1 197 ? -11.718 18.119 6.072 1.00 66.00 197 SER A CA 1
ATOM 1489 C C . SER A 1 197 ? -10.645 17.351 5.314 1.00 66.00 197 SER A C 1
ATOM 1491 O O . SER A 1 197 ? -10.740 16.139 5.157 1.00 66.00 197 SER A O 1
ATOM 1493 N N . GLN A 1 198 ? -9.626 18.054 4.824 1.00 76.69 198 GLN A N 1
ATOM 1494 C CA . GLN A 1 198 ? -8.430 17.404 4.287 1.00 76.69 198 GLN A CA 1
ATOM 1495 C C . GLN A 1 198 ? -7.711 16.638 5.410 1.00 76.69 198 GLN A C 1
ATOM 1497 O O . GLN A 1 198 ? -7.815 17.058 6.570 1.00 76.69 198 GLN A O 1
ATOM 1502 N N . PRO A 1 199 ? -6.956 15.567 5.105 1.00 84.31 199 PRO A N 1
ATOM 1503 C CA . PRO A 1 199 ? -6.145 14.897 6.106 1.00 84.31 199 PRO A CA 1
ATOM 1504 C C . PRO A 1 199 ? -5.045 15.858 6.584 1.00 84.31 199 PRO A C 1
ATOM 1506 O O . PRO A 1 199 ? -4.713 16.819 5.873 1.00 84.31 199 PRO A O 1
ATOM 1509 N N . PRO A 1 200 ? -4.449 15.625 7.765 1.00 86.75 200 PRO A N 1
ATOM 1510 C CA . PRO A 1 200 ? -3.376 16.468 8.272 1.00 86.75 200 PRO A CA 1
ATOM 1511 C C . PRO A 1 200 ? -2.221 16.521 7.268 1.00 86.75 200 PRO A C 1
ATOM 1513 O O . PRO A 1 200 ? -1.995 15.577 6.507 1.00 86.75 200 PRO A O 1
ATOM 1516 N N . VAL A 1 201 ? -1.513 17.650 7.235 1.00 89.12 201 VAL A N 1
ATOM 1517 C CA . VAL A 1 201 ? -0.267 17.797 6.467 1.00 89.12 201 VAL A CA 1
ATOM 1518 C C . VAL A 1 201 ? 0.713 16.723 6.930 1.00 89.12 201 VAL A C 1
ATOM 1520 O O . VAL A 1 201 ? 0.824 16.483 8.134 1.00 89.12 201 VAL A O 1
ATOM 1523 N N . ALA A 1 202 ? 1.378 16.066 5.980 1.00 91.19 202 ALA A N 1
ATOM 1524 C CA . ALA A 1 202 ? 2.323 15.009 6.294 1.00 91.19 202 ALA A CA 1
ATOM 1525 C C . ALA A 1 202 ? 3.486 15.577 7.140 1.00 91.19 202 ALA A C 1
ATOM 1527 O O . ALA A 1 202 ? 4.050 16.617 6.776 1.00 91.19 202 ALA A O 1
ATOM 1528 N N . PRO A 1 203 ? 3.843 14.963 8.287 1.00 94.06 203 PRO A N 1
ATOM 1529 C CA . PRO A 1 203 ? 5.000 15.403 9.063 1.00 94.06 203 PRO A CA 1
ATOM 1530 C C . PRO A 1 203 ? 6.287 15.322 8.223 1.00 94.06 203 PRO A C 1
ATOM 1532 O O . PRO A 1 203 ? 6.378 14.487 7.333 1.00 94.06 203 PRO A O 1
ATOM 1535 N N . PRO A 1 204 ? 7.311 16.155 8.477 1.00 95.06 204 PRO A N 1
ATOM 1536 C CA . PRO A 1 204 ? 8.540 16.118 7.689 1.00 95.06 204 PRO A CA 1
ATOM 1537 C C . PRO A 1 204 ? 9.237 14.752 7.722 1.00 95.06 204 PRO A C 1
ATOM 1539 O O . PRO A 1 204 ? 9.333 14.120 8.774 1.00 95.06 204 PRO A O 1
ATOM 1542 N N . GLY A 1 205 ? 9.824 14.358 6.592 1.00 94.88 205 GLY A N 1
ATOM 1543 C CA . GLY A 1 205 ? 10.637 13.149 6.474 1.00 94.88 205 GLY A CA 1
ATOM 1544 C C . GLY A 1 205 ? 10.167 12.223 5.360 1.00 94.88 205 GLY A C 1
ATOM 1545 O O . GLY A 1 205 ? 9.450 12.634 4.448 1.00 94.88 205 GLY A O 1
ATOM 1546 N N . ALA A 1 206 ? 10.627 10.974 5.426 1.00 97.69 206 ALA A N 1
ATOM 1547 C CA . ALA A 1 206 ? 10.227 9.931 4.498 1.00 97.69 206 ALA A CA 1
ATOM 1548 C C . ALA A 1 206 ? 8.928 9.251 4.955 1.00 97.69 206 ALA A C 1
ATOM 1550 O O . ALA A 1 206 ? 8.723 9.001 6.145 1.00 97.69 206 ALA A O 1
ATOM 1551 N N . HIS A 1 207 ? 8.090 8.906 3.984 1.00 98.31 207 HIS A N 1
ATOM 1552 C CA . HIS A 1 207 ? 6.808 8.244 4.167 1.00 98.31 207 HIS A CA 1
ATOM 1553 C C . HIS A 1 207 ? 6.785 6.917 3.429 1.00 98.31 207 HIS A C 1
ATOM 1555 O O . HIS A 1 207 ? 7.267 6.812 2.297 1.00 98.31 207 HIS A O 1
ATOM 1561 N N . TYR A 1 208 ? 6.174 5.918 4.054 1.00 98.62 208 TYR A N 1
ATOM 1562 C CA . TYR A 1 208 ? 5.808 4.681 3.392 1.00 98.62 208 TYR A CA 1
ATOM 1563 C C . TYR A 1 208 ? 4.296 4.618 3.228 1.00 98.62 208 TYR A C 1
ATOM 1565 O O . TYR A 1 208 ? 3.550 4.542 4.201 1.00 98.62 208 TYR A O 1
ATOM 1573 N N . VAL A 1 209 ? 3.859 4.682 1.974 1.00 98.06 209 VAL A N 1
ATOM 1574 C CA . VAL A 1 209 ? 2.451 4.710 1.593 1.00 98.06 209 VAL A CA 1
ATOM 1575 C C . VAL A 1 209 ? 2.054 3.321 1.132 1.00 98.06 209 VAL A C 1
ATOM 1577 O O . VAL A 1 209 ? 2.597 2.800 0.158 1.00 98.06 209 VAL A O 1
ATOM 1580 N N . ILE A 1 210 ? 1.095 2.722 1.822 1.00 98.56 210 ILE A N 1
ATOM 1581 C CA . ILE A 1 210 ? 0.618 1.365 1.567 1.00 98.56 210 ILE A CA 1
ATOM 1582 C C . ILE A 1 210 ? -0.816 1.443 1.066 1.00 98.56 210 ILE A C 1
ATOM 1584 O O . ILE A 1 210 ? -1.615 2.222 1.582 1.00 98.56 210 ILE A O 1
ATOM 1588 N N . ARG A 1 211 ? -1.148 0.656 0.045 1.00 98.06 211 ARG A N 1
ATOM 1589 C CA . ARG A 1 211 ? -2.422 0.759 -0.659 1.00 98.06 211 ARG A CA 1
ATOM 1590 C C . ARG A 1 211 ? -3.181 -0.554 -0.567 1.00 98.06 211 ARG A C 1
ATOM 1592 O O . ARG A 1 211 ? -2.757 -1.569 -1.123 1.00 98.06 211 ARG A O 1
ATOM 1599 N N . TYR A 1 212 ? -4.318 -0.503 0.116 1.00 98.56 212 TYR A N 1
ATOM 1600 C CA . TYR A 1 212 ? -5.207 -1.642 0.293 1.00 98.56 212 TYR A CA 1
ATOM 1601 C C . TYR A 1 212 ? -6.507 -1.429 -0.468 1.00 98.56 212 TYR A C 1
ATOM 1603 O O . TYR A 1 212 ? -7.017 -0.312 -0.553 1.00 98.56 212 TYR A O 1
ATOM 1611 N N . MET A 1 213 ? -7.072 -2.515 -0.976 1.00 98.06 213 MET A N 1
ATOM 1612 C CA . MET A 1 213 ? -8.450 -2.563 -1.447 1.00 98.06 213 MET A CA 1
ATOM 1613 C C . MET A 1 213 ? -9.168 -3.747 -0.789 1.00 98.06 213 MET A C 1
ATOM 1615 O O . MET A 1 213 ? -8.515 -4.749 -0.476 1.00 98.06 213 MET A O 1
ATOM 1619 N N . PRO A 1 214 ? -10.487 -3.661 -0.555 1.00 98.25 214 PRO A N 1
ATOM 1620 C CA . PRO A 1 214 ? -11.239 -4.832 -0.137 1.00 98.25 214 PRO A CA 1
ATOM 1621 C C . PRO A 1 214 ? -11.227 -5.865 -1.270 1.00 98.25 214 PRO A C 1
ATOM 1623 O O . PRO A 1 214 ? -11.277 -5.500 -2.443 1.00 98.25 214 PRO A O 1
ATOM 1626 N N . ALA A 1 215 ? -11.222 -7.156 -0.947 1.00 98.31 215 ALA A N 1
ATOM 1627 C CA . ALA A 1 215 ? -11.238 -8.218 -1.958 1.00 98.31 215 ALA A CA 1
ATOM 1628 C C . ALA A 1 215 ? -12.607 -8.379 -2.657 1.00 98.31 215 ALA A C 1
ATOM 1630 O O . ALA A 1 215 ? -12.809 -9.290 -3.452 1.00 98.31 215 ALA A O 1
ATOM 1631 N N . THR A 1 216 ? -13.563 -7.493 -2.360 1.00 98.19 216 THR A N 1
ATOM 1632 C CA . THR A 1 216 ? -14.790 -7.271 -3.139 1.00 98.19 216 THR A CA 1
ATOM 1633 C C . THR A 1 216 ? -14.593 -6.286 -4.295 1.00 98.19 216 THR A C 1
ATOM 1635 O O . THR A 1 216 ? -15.477 -6.173 -5.142 1.00 98.19 216 THR A O 1
ATOM 1638 N N . SER A 1 217 ? -13.453 -5.589 -4.349 1.00 98.00 217 SER A N 1
ATOM 1639 C CA . SER A 1 217 ? -13.008 -4.808 -5.501 1.00 98.00 217 SER A CA 1
ATOM 1640 C C . SER A 1 217 ? -12.169 -5.674 -6.437 1.00 98.00 217 SER A C 1
ATOM 1642 O O . SER A 1 217 ? -11.261 -6.380 -5.996 1.00 98.00 217 SER A O 1
ATOM 1644 N N . HIS A 1 218 ? -12.449 -5.586 -7.735 1.00 98.31 218 HIS A N 1
ATOM 1645 C CA . HIS A 1 218 ? -11.686 -6.253 -8.786 1.00 98.31 218 HIS A CA 1
ATOM 1646 C C . HIS A 1 218 ? -10.592 -5.326 -9.335 1.00 98.31 218 HIS A C 1
ATOM 1648 O O . HIS A 1 218 ? -10.867 -4.184 -9.714 1.00 98.31 218 HIS A O 1
ATOM 1654 N N . TYR A 1 219 ? -9.357 -5.821 -9.408 1.00 98.06 219 TYR A N 1
ATOM 1655 C CA . TYR A 1 219 ? -8.216 -5.133 -10.001 1.00 98.06 219 TYR A CA 1
ATOM 1656 C C . TYR A 1 219 ? -8.167 -5.342 -11.520 1.00 98.06 219 TYR A C 1
ATOM 1658 O O . TYR A 1 219 ? -7.742 -6.380 -12.029 1.00 98.06 219 TYR A O 1
ATOM 1666 N N . ASN A 1 220 ? -8.570 -4.326 -12.272 1.00 97.25 220 ASN A N 1
ATOM 1667 C CA . ASN A 1 220 ? -8.684 -4.376 -13.719 1.00 97.25 220 ASN A CA 1
ATOM 1668 C C . ASN A 1 220 ? -7.328 -4.161 -14.418 1.00 97.25 220 ASN A C 1
ATOM 1670 O O . ASN A 1 220 ? -6.842 -3.040 -14.587 1.00 97.25 220 ASN A O 1
ATOM 1674 N N . ARG A 1 221 ? -6.719 -5.247 -14.895 1.00 96.12 221 ARG A N 1
ATOM 1675 C CA . ARG A 1 221 ? -5.431 -5.203 -15.610 1.00 96.12 221 ARG A CA 1
ATOM 1676 C C . ARG A 1 221 ? -5.526 -4.741 -17.070 1.00 96.12 221 ARG A C 1
ATOM 1678 O O . ARG A 1 221 ? -4.486 -4.627 -17.716 1.00 96.12 221 ARG A O 1
ATOM 1685 N N . ASP A 1 222 ? -6.715 -4.464 -17.617 1.00 95.94 222 ASP A N 1
ATOM 1686 C CA . ASP A 1 222 ? -6.854 -4.073 -19.026 1.00 95.94 222 ASP A CA 1
ATOM 1687 C C . ASP A 1 222 ? -6.096 -2.752 -19.293 1.00 95.94 222 ASP A C 1
ATOM 1689 O O . ASP A 1 222 ? -6.389 -1.739 -18.644 1.00 95.94 222 ASP A O 1
ATOM 1693 N N . PRO A 1 223 ? -5.154 -2.692 -20.256 1.00 94.00 223 PRO A N 1
ATOM 1694 C CA . PRO A 1 223 ? -4.476 -1.446 -20.637 1.00 94.00 223 PRO A CA 1
ATOM 1695 C C . PRO A 1 223 ? -5.439 -0.316 -21.030 1.00 94.00 223 PRO A C 1
ATOM 1697 O O . PRO A 1 223 ? -5.090 0.862 -20.951 1.00 94.00 223 PRO A O 1
ATOM 1700 N N . ARG A 1 224 ? -6.655 -0.661 -21.465 1.00 95.31 224 ARG A N 1
ATOM 1701 C CA . ARG A 1 224 ? -7.722 0.270 -21.845 1.00 95.31 224 ARG A CA 1
ATOM 1702 C C . ARG A 1 224 ? -8.553 0.730 -20.648 1.00 95.31 224 ARG A C 1
ATOM 1704 O O . ARG A 1 224 ? -9.412 1.590 -20.832 1.00 95.31 224 ARG A O 1
ATOM 1711 N N . HIS A 1 225 ? -8.335 0.220 -19.442 1.00 94.62 225 HIS A N 1
ATOM 1712 C CA . HIS A 1 225 ? -8.966 0.783 -18.253 1.00 94.62 225 HIS A CA 1
ATOM 1713 C C . HIS A 1 225 ? -8.502 2.240 -18.052 1.00 94.62 225 HIS A C 1
ATOM 1715 O O . HIS A 1 225 ? -7.338 2.574 -18.297 1.00 94.62 225 HIS A O 1
ATOM 1721 N N . ALA A 1 226 ? -9.401 3.136 -17.630 1.00 92.50 226 ALA A N 1
ATOM 1722 C CA . ALA A 1 226 ? -9.119 4.576 -17.571 1.00 92.50 226 ALA A CA 1
ATOM 1723 C C . ALA A 1 226 ? -7.921 4.903 -16.663 1.00 92.50 226 ALA A C 1
ATOM 1725 O O . ALA A 1 226 ? -7.040 5.666 -17.065 1.00 92.50 226 ALA A O 1
ATOM 1726 N N . ALA A 1 227 ? -7.848 4.258 -15.495 1.00 92.38 227 ALA A N 1
ATOM 1727 C CA . ALA A 1 227 ? -6.733 4.414 -14.566 1.00 92.38 227 ALA A CA 1
ATOM 1728 C C . ALA A 1 227 ? -5.399 3.929 -15.163 1.00 92.38 227 ALA A C 1
ATOM 1730 O O . ALA A 1 227 ? -4.380 4.594 -14.995 1.00 92.38 227 ALA A O 1
ATOM 1731 N N . ASN A 1 228 ? -5.403 2.830 -15.931 1.00 94.06 228 ASN A N 1
ATOM 1732 C CA . ASN A 1 228 ? -4.193 2.294 -16.566 1.00 94.06 228 ASN A CA 1
ATOM 1733 C C . ASN A 1 228 ? -3.688 3.202 -17.693 1.00 94.06 228 ASN A C 1
ATOM 1735 O O . ASN A 1 228 ? -2.482 3.428 -17.800 1.00 94.06 228 ASN A O 1
ATOM 1739 N N . ARG A 1 229 ? -4.592 3.784 -18.496 1.00 94.12 229 ARG A N 1
ATOM 1740 C CA . ARG A 1 229 ? -4.215 4.788 -19.506 1.00 94.12 229 ARG A CA 1
ATOM 1741 C C . ARG A 1 229 ? -3.599 6.028 -18.867 1.00 94.12 229 ARG A C 1
ATOM 1743 O O . ARG A 1 229 ? -2.540 6.474 -19.300 1.00 94.12 229 ARG A O 1
ATOM 1750 N N . LEU A 1 230 ? -4.241 6.559 -17.825 1.00 91.56 230 LEU A N 1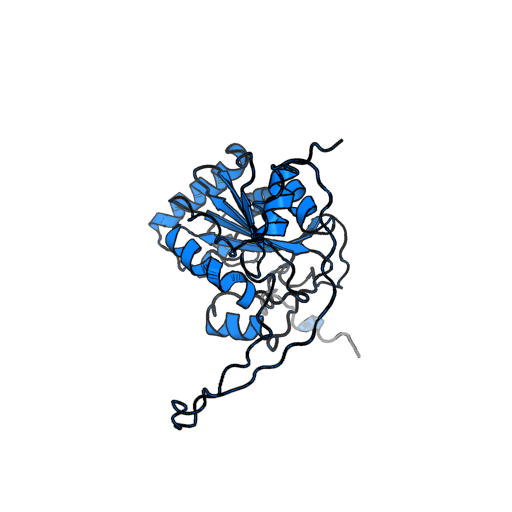
ATOM 1751 C CA . LEU A 1 230 ? -3.750 7.747 -17.132 1.00 91.56 230 LEU A CA 1
ATOM 1752 C C . LEU A 1 230 ? -2.410 7.474 -16.432 1.00 91.56 230 LEU A C 1
ATOM 1754 O O . LEU A 1 230 ? -1.502 8.303 -16.485 1.00 91.56 230 LEU A O 1
ATOM 1758 N N . ALA A 1 231 ? -2.254 6.301 -15.816 1.00 90.12 231 ALA A N 1
ATOM 1759 C CA . ALA A 1 231 ? -0.992 5.877 -15.224 1.00 90.12 231 ALA A CA 1
ATOM 1760 C C . ALA A 1 231 ? 0.120 5.748 -16.269 1.00 90.12 231 ALA A C 1
ATOM 1762 O O . ALA A 1 231 ? 1.226 6.212 -16.019 1.00 90.12 231 ALA A O 1
ATOM 1763 N N . MET A 1 232 ? -0.163 5.200 -17.453 1.00 90.62 232 MET A N 1
ATOM 1764 C CA . MET A 1 232 ? 0.817 5.133 -18.540 1.00 90.62 232 MET A CA 1
ATOM 1765 C C . MET A 1 232 ? 1.254 6.531 -19.007 1.00 90.62 232 MET A C 1
ATOM 1767 O O . MET A 1 232 ? 2.432 6.752 -19.272 1.00 90.62 232 MET A O 1
ATOM 1771 N N . GLU A 1 233 ? 0.327 7.491 -19.063 1.00 90.75 233 GLU A N 1
ATOM 1772 C CA . GLU A 1 233 ? 0.626 8.873 -19.455 1.00 90.75 233 GLU A CA 1
ATOM 1773 C C . GLU A 1 233 ? 1.454 9.619 -18.395 1.00 90.75 233 GLU A C 1
ATOM 1775 O O . GLU A 1 233 ? 2.413 10.318 -18.722 1.00 90.75 233 GLU A O 1
ATOM 1780 N N . LYS A 1 234 ? 1.084 9.495 -17.113 1.00 89.50 234 LYS A N 1
ATOM 1781 C CA . LYS A 1 234 ? 1.671 10.299 -16.024 1.00 89.50 234 LYS A CA 1
ATOM 1782 C C . LYS A 1 234 ? 2.813 9.603 -15.283 1.00 89.50 234 LYS A C 1
ATOM 1784 O O . LYS A 1 234 ? 3.645 10.277 -14.679 1.00 89.50 234 LYS A O 1
ATOM 1789 N N . ARG A 1 235 ? 2.853 8.269 -15.289 1.00 90.00 235 ARG A N 1
ATOM 1790 C CA . ARG A 1 235 ? 3.821 7.423 -14.566 1.00 90.00 235 ARG A CA 1
ATOM 1791 C C . ARG A 1 235 ? 4.327 6.267 -15.453 1.00 90.00 2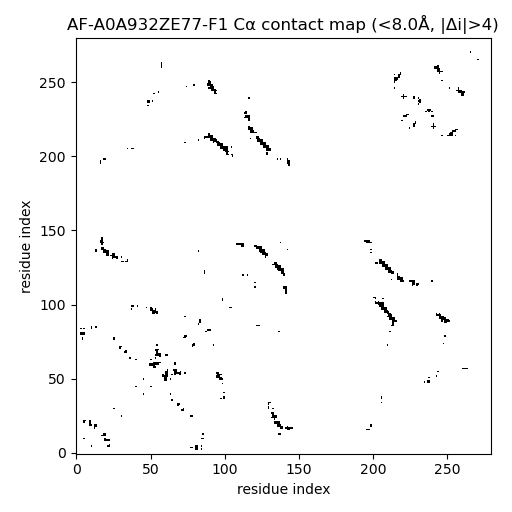35 ARG A C 1
ATOM 1793 O O . ARG A 1 235 ? 4.229 5.110 -15.053 1.00 90.00 235 ARG A O 1
ATOM 1800 N N . PRO A 1 236 ? 4.947 6.544 -16.616 1.00 88.00 236 PRO A N 1
ATOM 1801 C CA . PRO A 1 236 ? 5.313 5.518 -17.607 1.00 88.00 236 PRO A CA 1
ATOM 1802 C C . PRO A 1 236 ? 6.306 4.454 -17.105 1.00 88.00 236 PRO A C 1
ATOM 1804 O O . PRO A 1 236 ? 6.449 3.394 -17.706 1.00 88.00 236 PRO A O 1
ATOM 1807 N N . LEU A 1 237 ? 7.018 4.721 -16.006 1.00 89.44 237 LEU A N 1
ATOM 1808 C CA . LEU A 1 237 ? 7.940 3.765 -15.384 1.00 89.44 237 LEU A CA 1
ATOM 1809 C C . LEU A 1 237 ? 7.257 2.813 -14.387 1.00 89.44 237 LEU A C 1
ATOM 1811 O O . LEU A 1 237 ? 7.916 1.909 -13.870 1.00 89.44 237 LEU A O 1
ATOM 1815 N N . VAL A 1 238 ? 5.962 3.003 -14.123 1.00 89.44 238 VAL A N 1
ATOM 1816 C CA . VAL A 1 238 ? 5.155 2.178 -13.223 1.00 89.44 238 VAL A CA 1
ATOM 1817 C C . VAL A 1 238 ? 4.216 1.305 -14.054 1.00 89.44 238 VAL A C 1
ATOM 1819 O O . VAL A 1 238 ? 3.406 1.805 -14.828 1.00 89.44 238 VAL A O 1
ATOM 1822 N N . ASN A 1 239 ? 4.316 -0.016 -13.894 1.00 89.56 239 ASN A N 1
ATOM 1823 C CA . ASN A 1 239 ? 3.502 -0.975 -14.639 1.00 89.56 239 ASN A CA 1
ATOM 1824 C C . ASN A 1 239 ? 2.407 -1.572 -13.745 1.00 89.56 239 ASN A C 1
ATOM 1826 O O . ASN A 1 239 ? 2.622 -2.599 -13.103 1.00 89.56 239 ASN A O 1
ATOM 1830 N N . TYR A 1 240 ? 1.238 -0.928 -13.710 1.00 92.25 240 TYR A N 1
ATOM 1831 C CA . TYR A 1 240 ? 0.083 -1.424 -12.953 1.00 92.25 240 TYR A CA 1
ATOM 1832 C C . TYR A 1 240 ? -0.538 -2.689 -13.556 1.00 92.25 240 TYR A C 1
ATOM 1834 O O . TYR A 1 240 ? -0.956 -3.575 -12.822 1.00 92.25 240 TYR A O 1
ATOM 1842 N N . GLN A 1 241 ? -0.489 -2.859 -14.877 1.00 93.00 241 GLN A N 1
ATOM 1843 C CA . GLN A 1 241 ? -1.042 -4.049 -15.536 1.00 93.00 241 GLN A CA 1
ATOM 1844 C C . GLN A 1 241 ? -0.347 -5.335 -15.069 1.00 93.00 241 GLN A C 1
ATOM 1846 O O . GLN A 1 241 ? -1.010 -6.344 -14.857 1.00 93.00 241 GLN A O 1
ATOM 1851 N N . ASN A 1 242 ? 0.968 -5.283 -14.829 1.00 92.00 242 ASN A N 1
ATOM 1852 C CA . ASN A 1 242 ? 1.763 -6.415 -14.340 1.00 92.00 242 ASN A CA 1
ATOM 1853 C C . ASN A 1 242 ? 2.085 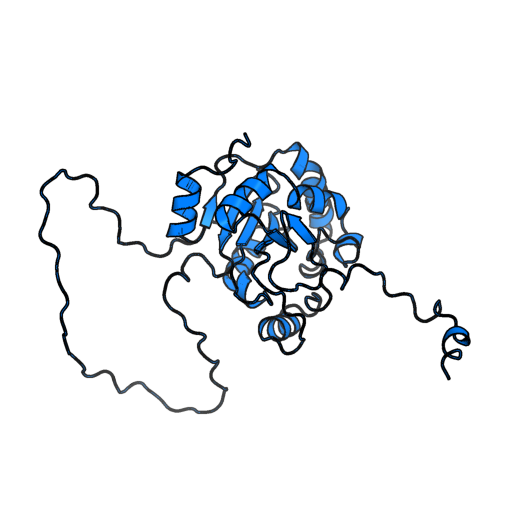-6.334 -12.833 1.00 92.00 242 ASN A C 1
ATOM 1855 O O . ASN A 1 242 ? 3.070 -6.918 -12.382 1.00 92.00 242 ASN A O 1
ATOM 1859 N N . ARG A 1 243 ? 1.319 -5.558 -12.053 1.00 92.94 243 ARG A N 1
ATOM 1860 C CA . ARG A 1 243 ? 1.537 -5.392 -10.607 1.00 92.94 243 ARG A CA 1
ATOM 1861 C C . ARG A 1 243 ? 1.113 -6.654 -9.839 1.00 92.94 243 ARG A C 1
ATOM 1863 O O . ARG A 1 243 ? -0.058 -7.010 -9.942 1.00 92.94 243 ARG A O 1
ATOM 1870 N N . PRO A 1 244 ? 1.991 -7.292 -9.047 1.00 94.56 244 PRO A N 1
ATOM 1871 C CA . PRO A 1 244 ? 1.590 -8.354 -8.123 1.00 94.56 244 PRO A CA 1
ATOM 1872 C C . PRO A 1 244 ? 0.565 -7.862 -7.111 1.00 94.56 244 PRO A C 1
ATOM 1874 O O . PRO A 1 244 ? 0.733 -6.778 -6.554 1.00 94.56 244 PRO A O 1
ATOM 1877 N N . LEU A 1 245 ? -0.466 -8.667 -6.876 1.00 96.94 245 LEU A N 1
ATOM 1878 C CA . LEU A 1 245 ? -1.451 -8.447 -5.821 1.00 96.94 245 LEU A CA 1
ATOM 1879 C C . LEU A 1 245 ? -1.208 -9.454 -4.708 1.00 96.94 245 LEU A C 1
ATOM 1881 O O . LEU A 1 245 ? -0.946 -10.622 -4.982 1.00 96.94 245 LEU A O 1
ATOM 1885 N N . TRP A 1 246 ? -1.339 -9.022 -3.463 1.00 97.88 246 TRP A N 1
ATOM 1886 C CA . TRP A 1 246 ? -1.148 -9.883 -2.304 1.00 97.88 246 TRP A CA 1
ATOM 1887 C C . TRP A 1 246 ? -2.450 -9.939 -1.515 1.00 97.88 246 TRP A C 1
ATOM 1889 O O . TRP A 1 246 ? -2.922 -8.918 -1.012 1.00 97.88 246 TRP A O 1
ATOM 1899 N N . LEU A 1 247 ? -3.047 -11.127 -1.410 1.00 98.06 247 LEU A N 1
ATOM 1900 C CA . LEU A 1 247 ? -4.163 -11.363 -0.499 1.00 98.06 247 LEU A CA 1
ATOM 1901 C C . LEU A 1 247 ? -3.601 -11.474 0.922 1.00 98.06 247 LEU A C 1
ATOM 1903 O O . LEU A 1 247 ? -3.142 -12.534 1.338 1.00 98.06 247 LEU A O 1
ATOM 1907 N N . VAL A 1 248 ? -3.600 -10.357 1.645 1.00 98.19 248 VAL A N 1
ATOM 1908 C CA . VAL A 1 248 ? -2.971 -10.247 2.972 1.00 98.19 248 VAL A CA 1
ATOM 1909 C C . VAL A 1 248 ? -3.914 -10.649 4.109 1.00 98.19 248 VAL A C 1
ATOM 1911 O O . VAL A 1 248 ? -3.467 -10.882 5.232 1.00 98.19 248 VAL A O 1
ATOM 1914 N N . ARG A 1 249 ? -5.227 -10.742 3.845 1.00 98.12 249 ARG A N 1
ATOM 1915 C CA . ARG A 1 249 ? -6.221 -11.258 4.798 1.00 98.12 249 ARG A CA 1
ATOM 1916 C C . ARG A 1 249 ? -7.477 -11.767 4.090 1.00 98.12 249 ARG A C 1
ATOM 1918 O O . ARG A 1 249 ? -7.889 -11.199 3.082 1.00 98.12 249 ARG A O 1
ATOM 1925 N N . GLY A 1 250 ? -8.111 -12.788 4.663 1.00 97.94 250 GLY A N 1
ATOM 1926 C CA . GLY A 1 250 ? -9.425 -13.266 4.231 1.00 97.94 250 GLY A CA 1
ATOM 1927 C C . GLY A 1 250 ? -9.393 -14.047 2.917 1.00 97.94 250 GLY A C 1
ATOM 1928 O O . GLY A 1 250 ? -8.484 -14.844 2.688 1.00 97.94 250 GLY A O 1
ATOM 1929 N N . VAL A 1 251 ? -10.421 -13.861 2.090 1.00 98.38 251 VAL A N 1
ATOM 1930 C CA . VAL A 1 251 ? -10.623 -14.563 0.814 1.00 98.38 251 VAL A CA 1
ATOM 1931 C C . VAL A 1 251 ? -10.962 -13.590 -0.306 1.00 98.38 251 VAL A C 1
ATOM 1933 O O . VAL A 1 251 ? -11.668 -12.607 -0.095 1.00 98.38 251 VAL A O 1
ATOM 1936 N N . ASP A 1 252 ? -10.517 -13.889 -1.520 1.00 98.56 252 ASP A N 1
ATOM 1937 C CA . ASP A 1 252 ? -10.932 -13.113 -2.682 1.00 98.56 252 ASP A CA 1
ATOM 1938 C C . ASP A 1 252 ? -12.414 -13.325 -3.023 1.00 98.56 252 ASP A C 1
ATOM 1940 O O . ASP A 1 252 ? -12.931 -14.444 -2.965 1.00 98.56 252 ASP A O 1
ATOM 1944 N N . ARG A 1 253 ? -13.107 -12.231 -3.360 1.00 98.06 253 ARG A N 1
ATOM 1945 C CA . ARG A 1 253 ? -14.542 -12.214 -3.690 1.00 98.06 253 ARG A CA 1
ATOM 1946 C C . ARG A 1 253 ? -14.848 -11.588 -5.043 1.00 98.06 253 ARG A C 1
ATOM 1948 O O . ARG A 1 253 ? -16.022 -11.522 -5.409 1.00 98.06 253 ARG A O 1
ATOM 1955 N N . ALA A 1 254 ? -13.830 -11.108 -5.747 1.00 98.00 254 ALA A N 1
ATOM 1956 C CA . ALA A 1 254 ? -13.989 -10.361 -6.984 1.00 98.00 254 ALA A CA 1
ATOM 1957 C C . ALA A 1 254 ? -13.208 -10.963 -8.159 1.00 98.00 254 ALA A C 1
ATOM 1959 O O . ALA A 1 254 ? -13.105 -10.306 -9.189 1.00 98.00 254 ALA A O 1
ATOM 1960 N N . ASP A 1 255 ? -12.709 -12.197 -8.018 1.00 97.50 255 ASP A N 1
ATOM 1961 C CA . ASP A 1 255 ? -11.961 -12.931 -9.049 1.00 97.50 255 ASP A CA 1
ATOM 1962 C C . ASP A 1 255 ? -10.692 -12.180 -9.486 1.00 97.50 255 ASP A C 1
ATOM 1964 O O . ASP A 1 255 ? -10.415 -11.953 -10.663 1.00 97.50 255 ASP A O 1
ATOM 1968 N N . ASN A 1 256 ? -9.933 -11.718 -8.493 1.00 98.31 256 ASN A N 1
ATOM 1969 C CA . ASN A 1 256 ? -8.678 -11.015 -8.691 1.00 98.31 256 ASN A CA 1
ATOM 1970 C C . ASN A 1 256 ? -7.572 -11.969 -9.168 1.00 98.31 256 ASN A C 1
ATOM 1972 O O . ASN A 1 256 ? -7.376 -13.068 -8.651 1.00 98.31 256 ASN A O 1
ATOM 1976 N N . ASP A 1 257 ? -6.753 -11.490 -10.102 1.00 96.94 257 ASP A N 1
ATOM 1977 C CA . ASP A 1 257 ? -5.565 -12.206 -10.566 1.00 96.94 257 ASP A CA 1
ATOM 1978 C C . ASP A 1 257 ? -4.357 -11.962 -9.640 1.00 96.94 257 ASP A C 1
ATOM 1980 O O . ASP A 1 257 ? -3.647 -10.950 -9.754 1.00 96.94 257 ASP A O 1
ATOM 1984 N N . PHE A 1 258 ? -4.114 -12.931 -8.751 1.00 95.88 258 PHE A N 1
ATOM 1985 C CA . PHE A 1 258 ? -2.968 -12.988 -7.831 1.00 95.88 258 PHE A CA 1
ATOM 1986 C C . PHE A 1 258 ? -1.733 -13.703 -8.404 1.00 95.88 258 PHE A C 1
ATOM 1988 O O . PHE A 1 258 ? -0.749 -13.874 -7.690 1.00 95.88 258 PHE A O 1
ATOM 1995 N N . ALA A 1 259 ? -1.754 -14.142 -9.666 1.00 93.62 259 ALA A N 1
ATOM 1996 C CA . ALA A 1 259 ? -0.619 -14.832 -10.283 1.00 93.62 259 ALA A CA 1
ATOM 1997 C C . ALA A 1 259 ? 0.271 -13.869 -11.082 1.00 93.62 259 ALA A C 1
ATOM 1999 O O . ALA A 1 259 ? 1.504 -13.960 -11.045 1.00 93.62 259 ALA A O 1
ATOM 2000 N N . THR A 1 260 ? -0.341 -12.925 -11.801 1.00 92.88 260 THR A N 1
ATOM 2001 C CA . THR A 1 260 ? 0.392 -11.984 -12.654 1.00 92.88 260 THR A CA 1
ATOM 2002 C C . THR A 1 260 ? 1.405 -11.152 -11.865 1.00 92.88 260 THR A C 1
ATOM 2004 O O . THR A 1 260 ? 1.105 -10.552 -10.833 1.00 92.88 260 THR A O 1
ATOM 2007 N N . GLY A 1 261 ? 2.627 -11.086 -12.397 1.00 89.12 261 GLY A N 1
ATOM 2008 C CA . GLY A 1 261 ? 3.738 -10.308 -11.848 1.00 89.12 261 GLY A CA 1
ATOM 2009 C C . GLY A 1 261 ? 4.609 -11.030 -10.808 1.00 89.12 261 GLY A C 1
ATOM 2010 O O . GLY A 1 261 ? 5.666 -10.496 -10.474 1.00 89.12 261 GLY A O 1
ATOM 2011 N N . PHE A 1 262 ? 4.223 -12.219 -10.322 1.00 86.38 262 PHE A N 1
ATOM 2012 C CA . PHE A 1 262 ? 5.028 -13.016 -9.375 1.00 86.38 262 PHE A CA 1
ATOM 2013 C C . PHE A 1 262 ? 6.130 -13.858 -10.036 1.00 86.38 262 PHE A C 1
ATOM 2015 O O . PHE A 1 262 ? 6.972 -14.435 -9.352 1.00 86.38 262 PHE A O 1
ATOM 2022 N N . ALA A 1 263 ? 6.155 -13.930 -11.367 1.00 69.12 263 ALA A N 1
ATOM 2023 C CA . ALA A 1 263 ? 7.205 -14.616 -12.104 1.00 69.12 263 ALA A CA 1
ATOM 2024 C C . ALA A 1 263 ? 8.239 -13.616 -12.632 1.00 69.12 263 ALA A C 1
ATOM 2026 O O . ALA A 1 263 ? 7.898 -12.634 -13.298 1.00 69.12 263 ALA A O 1
ATOM 2027 N N . LEU A 1 264 ? 9.523 -13.914 -12.416 1.00 62.59 264 LEU A N 1
ATOM 2028 C CA . LEU A 1 264 ? 10.567 -13.372 -13.278 1.00 62.59 264 LEU A CA 1
ATOM 2029 C C . LEU A 1 264 ? 10.277 -13.881 -14.690 1.00 62.59 264 LEU A C 1
ATOM 2031 O O . LEU A 1 264 ? 10.144 -15.090 -14.891 1.00 62.59 264 LEU A O 1
ATOM 2035 N N . ALA A 1 265 ? 10.156 -12.977 -15.664 1.00 58.25 265 ALA A N 1
ATOM 2036 C CA . ALA A 1 265 ? 10.050 -13.388 -17.056 1.00 58.25 265 ALA A CA 1
ATOM 2037 C C . ALA A 1 265 ? 11.224 -14.327 -17.353 1.00 58.25 265 ALA A C 1
ATOM 2039 O O . ALA A 1 265 ? 12.383 -13.932 -17.196 1.00 58.25 265 ALA A O 1
ATOM 2040 N N . THR A 1 266 ? 10.930 -15.576 -17.726 1.00 57.16 266 THR A N 1
ATOM 2041 C CA . THR A 1 266 ? 11.983 -16.503 -18.143 1.00 57.16 266 THR A CA 1
ATOM 2042 C C . THR A 1 266 ? 12.685 -15.844 -19.326 1.00 57.16 266 THR A C 1
ATOM 2044 O O . THR A 1 266 ? 12.008 -15.489 -20.297 1.00 57.16 266 THR A O 1
ATOM 2047 N N . PRO A 1 267 ? 14.004 -15.597 -19.257 1.00 57.06 267 PRO A N 1
ATOM 2048 C CA . PRO A 1 267 ? 14.707 -14.979 -20.365 1.00 57.06 267 PRO A CA 1
ATOM 2049 C C . PRO A 1 267 ? 14.470 -15.806 -21.629 1.00 57.06 267 PRO A C 1
ATOM 2051 O O . PRO A 1 267 ? 14.609 -17.025 -21.598 1.00 57.06 267 PRO A O 1
ATOM 2054 N N . ALA A 1 268 ? 14.125 -15.160 -22.742 1.00 59.84 268 ALA A N 1
ATOM 2055 C CA . ALA A 1 268 ? 13.743 -15.854 -23.975 1.00 59.84 268 ALA A CA 1
ATOM 2056 C C . ALA A 1 268 ? 14.835 -16.794 -24.534 1.00 59.84 268 ALA A C 1
ATOM 2058 O O . ALA A 1 268 ? 14.532 -17.675 -25.327 1.00 59.84 268 ALA A O 1
ATOM 2059 N N . TRP A 1 269 ? 16.094 -16.640 -24.109 1.00 63.62 269 TRP A N 1
ATOM 2060 C CA . TRP A 1 269 ? 17.202 -17.535 -24.466 1.00 63.62 269 TRP A CA 1
ATOM 2061 C C . TRP A 1 269 ? 17.283 -18.810 -23.606 1.00 63.62 269 TRP A C 1
ATOM 2063 O O . TRP A 1 269 ? 18.005 -19.732 -23.967 1.00 63.62 269 TRP A O 1
ATOM 2073 N N . ALA A 1 270 ? 16.569 -18.861 -22.477 1.00 57.56 270 ALA A N 1
ATOM 2074 C CA . ALA A 1 270 ? 16.474 -20.023 -21.592 1.00 57.56 270 ALA A CA 1
ATOM 2075 C C . ALA A 1 270 ? 15.257 -20.915 -21.907 1.00 57.56 270 ALA A C 1
ATOM 2077 O O . ALA A 1 270 ? 15.143 -22.008 -21.357 1.00 57.56 270 ALA A O 1
ATOM 2078 N N . ALA A 1 271 ? 14.353 -20.470 -22.788 1.00 57.78 271 ALA A N 1
ATOM 2079 C CA . ALA A 1 271 ? 13.306 -21.321 -23.337 1.00 57.78 271 ALA A CA 1
ATOM 2080 C C . ALA A 1 271 ? 13.927 -22.222 -24.411 1.00 57.78 271 ALA A C 1
ATOM 2082 O O . ALA A 1 271 ? 14.366 -21.733 -25.451 1.00 57.78 271 ALA A O 1
ATOM 2083 N N . ASP A 1 272 ? 13.996 -23.528 -24.150 1.00 57.75 272 ASP A N 1
ATOM 2084 C CA . ASP A 1 272 ? 14.482 -24.501 -25.126 1.00 57.75 272 ASP A CA 1
ATOM 2085 C C . ASP A 1 272 ? 13.585 -24.464 -26.384 1.00 57.75 272 ASP A C 1
ATOM 2087 O O . ASP A 1 272 ? 12.396 -24.798 -26.294 1.00 57.75 272 ASP A O 1
ATOM 2091 N N . PRO A 1 273 ? 14.111 -24.086 -27.566 1.00 56.66 273 PRO A N 1
ATOM 2092 C CA . PRO A 1 273 ? 13.333 -24.039 -28.804 1.00 56.66 273 PRO A CA 1
ATOM 2093 C C . PRO A 1 273 ? 12.756 -25.403 -29.216 1.00 56.66 273 PRO A C 1
ATOM 2095 O O . PRO A 1 273 ? 11.892 -25.468 -30.092 1.00 56.66 273 PRO A O 1
ATOM 2098 N N . THR A 1 274 ? 13.237 -26.505 -28.631 1.00 58.66 274 THR A N 1
ATOM 2099 C CA . THR A 1 274 ? 12.797 -27.862 -28.978 1.00 58.66 274 THR A CA 1
ATOM 2100 C C . THR A 1 274 ? 11.509 -28.299 -28.274 1.00 58.66 274 THR A C 1
ATOM 2102 O O . THR A 1 274 ? 10.835 -29.199 -28.776 1.00 58.66 274 THR A O 1
ATOM 2105 N N . LEU A 1 275 ? 11.086 -27.622 -27.198 1.00 54.28 275 LEU A N 1
ATOM 2106 C CA . LEU A 1 275 ? 9.859 -27.963 -26.459 1.00 54.28 275 LEU A CA 1
ATOM 2107 C C . LEU A 1 275 ? 8.562 -27.446 -27.113 1.00 54.28 275 LEU A C 1
ATOM 2109 O O . LEU A 1 275 ? 7.477 -27.862 -26.722 1.00 54.28 275 LEU A O 1
ATOM 2113 N N . GLN A 1 276 ? 8.642 -26.604 -28.151 1.00 53.53 276 GLN A N 1
ATOM 2114 C CA . GLN A 1 276 ? 7.468 -26.116 -28.898 1.00 53.53 276 GLN A CA 1
ATOM 2115 C C . GLN A 1 276 ? 6.943 -27.085 -29.978 1.00 53.53 276 GLN A C 1
ATOM 2117 O O . GLN A 1 276 ? 5.971 -26.764 -30.657 1.00 53.53 276 GLN A O 1
ATOM 2122 N N . LYS A 1 277 ? 7.562 -28.259 -30.174 1.00 45.69 277 LYS A N 1
ATOM 2123 C CA . LYS A 1 277 ? 7.204 -29.198 -31.262 1.00 45.69 277 LYS A CA 1
ATOM 2124 C C . LYS A 1 277 ? 6.466 -30.469 -30.827 1.00 45.69 277 LYS A C 1
ATOM 2126 O O . LYS A 1 277 ? 6.404 -31.413 -31.608 1.00 45.69 277 LYS A O 1
ATOM 2131 N N . MET A 1 278 ? 5.900 -30.515 -29.625 1.00 43.56 278 MET A N 1
ATOM 2132 C CA . MET A 1 278 ? 5.162 -31.693 -29.146 1.00 43.56 278 MET A CA 1
ATOM 2133 C C . MET A 1 278 ? 3.692 -31.405 -28.841 1.00 43.56 278 MET A C 1
ATOM 2135 O O . MET A 1 278 ? 3.200 -31.829 -27.810 1.00 43.56 278 MET A O 1
ATOM 2139 N N . GLU A 1 279 ? 2.979 -30.741 -29.749 1.00 43.81 279 GLU A N 1
ATOM 2140 C CA . GLU A 1 279 ? 1.520 -30.892 -29.854 1.00 43.81 279 GLU A CA 1
ATOM 2141 C C . GLU A 1 279 ? 1.127 -30.883 -31.341 1.00 43.81 279 GLU A C 1
ATOM 2143 O O . GLU A 1 279 ? 1.071 -29.833 -31.983 1.00 43.81 279 GLU A O 1
ATOM 2148 N N . VAL A 1 280 ? 0.922 -32.086 -31.892 1.00 41.75 280 VAL A N 1
ATOM 2149 C CA . VAL A 1 280 ? 0.100 -32.383 -33.078 1.00 41.75 280 VAL A CA 1
ATOM 2150 C C . VAL A 1 280 ? -0.742 -33.601 -32.736 1.00 41.75 280 VAL A C 1
ATOM 2152 O O . VAL A 1 280 ? -0.147 -34.571 -32.211 1.00 41.75 280 VAL A O 1
#

Nearest PDB structures (foldseek):
  2a1x-assembly1_A  TM=4.994E-01  e=5.612E-05  Homo sapiens
  6zyl-assembly1_A  TM=5.060E-01  e=2.347E-04  Streptomyces malaysiense
  2fcv-assembly1_A  TM=5.550E-01  e=1.934E-02  Pseudomonas syringae

Mean predicted aligned error: 12.27 Å